Protein AF-A0A425AFQ3-F1 (afdb_monomer_lite)

Organism: Neisseria meningitidis (NCBI:txid487)

Foldseek 3Di:
DDDDDDDDDDDDDDDDPPPPPDPQPFPPAPQPDCVVVVVQDCVLCPAVHVNPWDDHAQADKADKDKGKGWAWDDWDDDPQKIKTKTKIWMKIKIKGADAPFAPVNDDKDKDKDKDKDKDKDDDPLFKIKIKIKIKMKMKTFDLQQGDDADDDPGDGHPHHMIMMMMTMIMMMMIMGRHPVDPDDSVVSCCVQCVQQPPCLRVLLVVLVVLLPPDPVVDDNVRSVVSNVCSNVVSRD

InterPro domains:
  IPR008106 Neisseria toxin MafB [PF06255] (33-235)
  IPR008106 Neisseria toxin MafB [PR01732] (33-52)
  IPR008106 Neisseria toxin MafB [PR01732] (116-131)
  IPR008106 Neisseria toxin MafB [PR01732] (159-176)
  IPR008106 Neisseria toxin MafB [PR01732] (203-217)
  IPR008106 Neisseria toxin MafB [PR01732] (226-236)

pLDDT: mean 72.86, std 24.58, range [28.08, 98.69]

Radius of gyration: 27.83 Å; chains: 1; bounding box: 76×46×90 Å

Structure (mmCIF, N/CA/C/O backbone):
data_AF-A0A425AFQ3-F1
#
_entry.id   AF-A0A425AFQ3-F1
#
loop_
_atom_site.group_PDB
_atom_site.id
_atom_site.type_symbol
_atom_site.label_atom_id
_atom_site.label_alt_id
_atom_site.label_comp_id
_atom_site.label_asym_id
_atom_site.label_entity_id
_atom_site.label_seq_id
_atom_site.pdbx_PDB_ins_code
_atom_site.Cartn_x
_atom_site.Cartn_y
_atom_site.Cartn_z
_atom_site.occupancy
_atom_site.B_iso_or_equiv
_atom_site.auth_seq_id
_atom_site.auth_comp_id
_atom_site.auth_asym_id
_atom_site.auth_atom_id
_atom_site.pdbx_PDB_model_num
ATOM 1 N N . MET A 1 1 ? 44.530 18.871 58.320 1.00 34.19 1 MET A N 1
ATOM 2 C CA . MET A 1 1 ? 44.942 19.232 56.945 1.00 34.19 1 MET A CA 1
ATOM 3 C C . MET A 1 1 ? 43.749 19.838 56.211 1.00 34.19 1 MET A C 1
ATOM 5 O O . MET A 1 1 ? 42.735 19.170 56.129 1.00 34.19 1 MET A O 1
ATOM 9 N N . LYS A 1 2 ? 43.905 21.096 55.759 1.00 35.72 2 LYS A N 1
ATOM 10 C CA . LYS A 1 2 ? 43.107 21.915 54.808 1.00 35.72 2 LYS A CA 1
ATOM 11 C C . LYS A 1 2 ? 41.555 21.976 54.928 1.00 35.72 2 LYS A C 1
ATOM 13 O O . LYS A 1 2 ? 40.889 20.996 54.624 1.00 35.72 2 LYS A O 1
ATOM 18 N N . PRO A 1 3 ? 40.988 23.171 55.224 1.00 51.06 3 PRO A N 1
ATOM 19 C CA . PRO A 1 3 ? 39.556 23.483 55.168 1.00 51.06 3 PRO A CA 1
ATOM 20 C C . PRO A 1 3 ? 39.204 24.374 53.957 1.00 51.06 3 PRO A C 1
ATOM 22 O O . PRO A 1 3 ? 39.791 25.435 53.787 1.00 51.06 3 PRO A O 1
ATOM 25 N N . LEU A 1 4 ? 38.237 23.999 53.120 1.00 36.47 4 LEU A N 1
ATOM 26 C CA . LEU A 1 4 ? 37.645 24.850 52.069 1.00 36.47 4 LEU A CA 1
ATOM 27 C C . LEU A 1 4 ? 36.282 24.234 51.708 1.00 36.47 4 LEU A C 1
ATOM 29 O O . LEU A 1 4 ? 36.199 23.022 51.604 1.00 36.47 4 LEU A O 1
ATOM 33 N N . ARG A 1 5 ? 35.176 24.930 51.463 1.00 36.66 5 ARG A N 1
ATOM 34 C CA . ARG A 1 5 ? 34.817 26.348 51.426 1.00 36.66 5 ARG A CA 1
ATOM 35 C C . ARG A 1 5 ? 33.284 26.369 51.473 1.00 36.66 5 ARG A C 1
ATOM 37 O O . ARG A 1 5 ? 32.636 25.505 50.890 1.00 36.66 5 ARG A O 1
ATOM 44 N N . ARG A 1 6 ? 32.719 27.379 52.130 1.00 40.66 6 ARG A N 1
ATOM 45 C CA . ARG A 1 6 ? 31.313 27.769 51.981 1.00 40.66 6 ARG A CA 1
ATOM 46 C C . ARG A 1 6 ? 31.002 28.058 50.508 1.00 40.66 6 ARG A C 1
ATOM 48 O O . ARG A 1 6 ? 31.798 28.735 49.864 1.00 40.66 6 ARG A O 1
ATOM 55 N N . LEU A 1 7 ? 29.822 27.657 50.046 1.00 35.91 7 LEU A N 1
ATOM 56 C CA . LEU A 1 7 ? 29.049 28.398 49.046 1.00 35.91 7 LEU A CA 1
ATOM 57 C C . LEU A 1 7 ? 27.565 28.087 49.249 1.00 35.91 7 LEU A C 1
ATOM 59 O O . LEU A 1 7 ? 26.985 27.169 48.686 1.00 35.91 7 LEU A O 1
ATOM 63 N N . THR A 1 8 ? 26.988 28.870 50.153 1.00 42.25 8 THR A N 1
ATOM 64 C CA . THR A 1 8 ? 25.580 29.249 50.163 1.00 42.25 8 THR A CA 1
ATOM 65 C C . THR A 1 8 ? 25.210 29.896 48.830 1.00 42.25 8 THR A C 1
ATOM 67 O O . THR A 1 8 ? 25.790 30.922 48.493 1.00 42.25 8 THR A O 1
ATOM 70 N N . ASN A 1 9 ? 24.217 29.334 48.145 1.00 37.28 9 ASN A N 1
ATOM 71 C CA . ASN A 1 9 ? 23.189 30.044 47.380 1.00 37.28 9 ASN A CA 1
ATOM 72 C C . ASN A 1 9 ? 21.884 29.301 47.732 1.00 37.28 9 ASN A C 1
ATOM 74 O O . ASN A 1 9 ? 21.827 28.084 47.591 1.00 37.28 9 ASN A O 1
ATOM 78 N N . LEU A 1 10 ? 20.962 29.899 48.499 1.00 31.12 10 LEU A N 1
ATOM 79 C CA . LEU A 1 10 ? 19.846 30.717 47.990 1.00 31.12 10 LEU A CA 1
ATOM 80 C C . LEU A 1 10 ? 19.134 30.028 46.818 1.00 31.12 10 LEU A C 1
ATOM 82 O O . LEU A 1 10 ? 19.771 29.702 45.830 1.00 31.12 10 LEU A O 1
ATOM 86 N N . LEU A 1 11 ? 17.823 29.865 46.772 1.00 28.08 11 LEU A N 1
ATOM 87 C CA . LEU A 1 11 ? 16.699 30.107 47.666 1.00 28.08 11 LEU A CA 1
ATOM 88 C C . LEU A 1 11 ? 15.518 29.487 46.886 1.00 28.08 11 LEU A C 1
ATOM 90 O O . LEU A 1 11 ? 15.560 29.474 45.662 1.00 28.08 11 LEU A O 1
ATOM 94 N N . ALA A 1 12 ? 14.505 28.999 47.597 1.00 30.39 12 ALA A N 1
ATOM 95 C CA . ALA A 1 12 ? 13.105 28.902 47.175 1.00 30.39 12 ALA A CA 1
ATOM 96 C C . ALA A 1 12 ? 12.774 28.604 45.692 1.00 30.39 12 ALA A C 1
ATOM 98 O O . ALA A 1 12 ? 12.950 29.442 44.816 1.00 30.39 12 ALA A O 1
ATOM 99 N N . ALA A 1 13 ? 12.019 27.534 45.451 1.00 28.88 13 ALA A N 1
ATOM 100 C CA . ALA A 1 13 ? 10.562 27.672 45.367 1.00 28.88 13 ALA A CA 1
ATOM 101 C C . ALA A 1 13 ? 9.896 26.364 44.919 1.00 28.88 13 ALA A C 1
ATOM 103 O O . ALA A 1 13 ? 10.371 25.671 44.027 1.00 28.88 13 ALA A O 1
ATOM 104 N N . CYS A 1 14 ? 8.739 26.118 45.528 1.00 28.48 14 CYS A N 1
ATOM 105 C CA . CYS A 1 14 ? 7.649 25.284 45.035 1.00 28.48 14 CYS A CA 1
ATOM 106 C C . CYS A 1 14 ? 7.881 23.770 45.011 1.00 28.48 14 CYS A C 1
ATOM 108 O O . CYS A 1 14 ? 8.080 23.136 43.978 1.00 28.48 14 CYS A O 1
ATOM 110 N N . ALA A 1 15 ? 7.635 23.178 46.181 1.00 39.16 15 ALA A N 1
ATOM 111 C CA . ALA A 1 15 ? 6.857 21.954 46.234 1.00 39.16 15 ALA A CA 1
ATOM 112 C C . ALA A 1 15 ? 5.560 22.142 45.428 1.00 39.16 15 ALA A C 1
ATOM 114 O O . ALA A 1 15 ? 4.643 22.835 45.859 1.00 39.16 15 ALA A O 1
ATOM 115 N N . VAL A 1 16 ? 5.494 21.506 44.264 1.00 35.06 16 VAL A N 1
ATOM 116 C CA . VAL A 1 16 ? 4.240 21.039 43.678 1.00 35.06 16 VAL A CA 1
ATOM 117 C C . VAL A 1 16 ? 4.477 19.581 43.317 1.00 35.06 16 VAL A C 1
ATOM 119 O O . VAL A 1 16 ? 4.683 19.214 42.167 1.00 35.06 16 VAL A O 1
ATOM 122 N N . ALA A 1 17 ? 4.445 18.724 44.337 1.00 37.00 17 ALA A N 1
ATOM 123 C CA . ALA A 1 17 ? 3.941 17.376 44.136 1.00 37.00 17 ALA A CA 1
ATOM 124 C C . ALA A 1 17 ? 2.431 17.520 43.901 1.00 37.00 17 ALA A C 1
ATOM 126 O O . ALA A 1 17 ? 1.618 17.278 44.790 1.00 37.00 17 ALA A O 1
ATOM 127 N N . ALA A 1 18 ? 2.054 18.010 42.717 1.00 36.00 18 ALA A N 1
ATOM 128 C CA . ALA A 1 18 ? 0.715 17.776 42.225 1.00 36.00 18 ALA A CA 1
ATOM 129 C C . ALA A 1 18 ? 0.663 16.273 41.998 1.00 36.00 18 ALA A C 1
ATOM 131 O O . ALA A 1 18 ? 1.271 15.752 41.064 1.00 36.00 18 ALA A O 1
ATOM 132 N N . ALA A 1 19 ? -0.017 15.580 42.906 1.00 38.09 19 ALA A N 1
ATOM 133 C CA . ALA A 1 19 ? -0.665 14.334 42.579 1.00 38.09 19 ALA A CA 1
ATOM 134 C C . ALA A 1 19 ? -1.458 14.596 41.294 1.00 38.09 19 ALA A C 1
ATOM 136 O O . ALA A 1 19 ? -2.552 15.159 41.324 1.00 38.09 19 ALA A O 1
ATOM 137 N N . ALA A 1 20 ? -0.859 14.261 40.152 1.00 36.97 20 ALA A N 1
ATOM 138 C CA . ALA A 1 20 ? -1.585 14.067 38.922 1.00 36.97 20 ALA A CA 1
ATOM 139 C C . ALA A 1 20 ? -2.431 12.824 39.181 1.00 36.97 20 ALA A C 1
ATOM 141 O O . ALA A 1 20 ? -2.023 11.699 38.903 1.00 36.97 20 ALA A O 1
ATOM 142 N N . PHE A 1 21 ? -3.579 13.029 39.828 1.00 33.62 21 PHE A N 1
ATOM 143 C CA . PHE A 1 21 ? -4.700 12.120 39.723 1.00 33.62 21 PHE A CA 1
ATOM 144 C C . PHE A 1 21 ? -4.896 11.921 38.229 1.00 33.62 21 PHE A C 1
ATOM 146 O O . PHE A 1 21 ? -5.265 12.861 37.522 1.00 33.62 21 PHE A O 1
ATOM 153 N N . GLY A 1 22 ? -4.476 10.747 37.755 1.00 33.81 22 GLY A N 1
ATOM 154 C CA . GLY A 1 22 ? -4.416 10.425 36.346 1.00 33.81 22 GLY A CA 1
ATOM 155 C C . GLY A 1 22 ? -5.769 10.711 35.732 1.00 33.81 22 GLY A C 1
ATOM 156 O O . GLY A 1 22 ? -6.747 10.032 36.040 1.00 33.81 22 GLY A O 1
ATOM 157 N N . GLN A 1 23 ? -5.825 11.720 34.863 1.00 32.53 23 GLN A N 1
ATOM 158 C CA . GLN A 1 23 ? -6.822 11.686 33.814 1.00 32.53 23 GLN A CA 1
ATOM 159 C C . GLN A 1 23 ? -6.571 10.371 33.082 1.00 32.53 23 GLN A C 1
ATOM 161 O O . GLN A 1 23 ? -5.437 10.144 32.644 1.00 32.53 23 GLN A O 1
ATOM 166 N N . PRO A 1 24 ? -7.553 9.466 33.013 1.00 41.25 24 PRO A N 1
ATOM 167 C CA . PRO A 1 24 ? -7.368 8.242 32.263 1.00 41.25 24 PRO A CA 1
ATOM 168 C C . PRO A 1 24 ? -7.072 8.692 30.842 1.00 41.25 24 PRO A C 1
ATOM 170 O O . PRO A 1 24 ? -7.813 9.514 30.296 1.00 41.25 24 PRO A O 1
ATOM 173 N N . ALA A 1 25 ? -5.932 8.261 30.302 1.00 46.38 25 ALA A N 1
ATOM 174 C CA . ALA A 1 25 ? -5.579 8.589 28.935 1.00 46.38 25 ALA A CA 1
ATOM 175 C C . ALA A 1 25 ? -6.775 8.180 28.074 1.00 46.38 25 ALA A C 1
ATOM 177 O O . ALA A 1 25 ? -7.144 7.003 28.051 1.00 46.38 25 ALA A O 1
ATOM 178 N N . LEU A 1 26 ? -7.423 9.159 27.433 1.00 53.31 26 LEU A N 1
ATOM 179 C CA . LEU A 1 26 ? -8.371 8.871 26.364 1.00 53.31 26 LEU A CA 1
ATOM 180 C C . LEU A 1 26 ? -7.657 7.888 25.438 1.00 53.31 26 LEU A C 1
ATOM 182 O O . LEU A 1 26 ? -6.484 8.107 25.117 1.00 53.31 26 LEU A O 1
ATOM 186 N N . ALA A 1 27 ? -8.309 6.771 25.109 1.00 59.47 27 ALA A N 1
ATOM 187 C CA . ALA A 1 27 ? -7.676 5.759 24.277 1.00 59.47 27 ALA A CA 1
ATOM 188 C C . ALA A 1 27 ? -7.091 6.440 23.032 1.00 59.47 27 ALA A C 1
ATOM 190 O O . ALA A 1 27 ? -7.749 7.295 22.433 1.00 59.47 27 ALA A O 1
ATOM 191 N N . ALA A 1 28 ? -5.841 6.102 22.700 1.00 69.50 28 ALA A N 1
ATOM 192 C CA . ALA A 1 28 ? -5.152 6.712 21.573 1.00 69.50 28 ALA A CA 1
ATOM 193 C C . ALA A 1 28 ? -6.002 6.584 20.305 1.00 69.50 28 ALA A C 1
ATOM 195 O O . ALA A 1 28 ? -6.713 5.590 20.114 1.00 69.50 28 ALA A O 1
ATOM 196 N N . ASP A 1 29 ? -5.943 7.621 19.474 1.00 83.19 29 ASP A N 1
ATOM 197 C CA . ASP A 1 29 ? -6.759 7.705 18.277 1.00 83.19 29 ASP A CA 1
ATOM 198 C C . ASP A 1 29 ? -6.540 6.488 17.369 1.00 83.19 29 ASP A C 1
ATOM 200 O O . ASP A 1 29 ? -5.408 6.016 17.250 1.00 83.19 29 ASP A O 1
ATOM 204 N N . LEU A 1 30 ? -7.589 5.972 16.720 1.00 88.62 30 LEU A N 1
ATOM 205 C CA . LEU A 1 30 ? -7.456 4.766 15.890 1.00 88.62 30 LEU A CA 1
ATOM 206 C C . LEU A 1 30 ? -6.511 5.015 14.705 1.00 88.62 30 LEU A C 1
ATOM 208 O O . LEU A 1 30 ? -5.803 4.110 14.270 1.00 88.62 30 LEU A O 1
ATOM 212 N N . ALA A 1 31 ? -6.421 6.264 14.247 1.00 92.12 31 ALA A N 1
ATOM 213 C CA . ALA A 1 31 ? -5.425 6.706 13.276 1.00 92.12 31 ALA A CA 1
ATOM 214 C C . ALA A 1 31 ? -3.959 6.531 13.718 1.00 92.12 31 ALA A C 1
ATOM 216 O O . ALA A 1 31 ? -3.071 6.516 12.871 1.00 92.12 31 ALA A O 1
ATOM 217 N N . GLN A 1 32 ? -3.699 6.400 15.020 1.00 92.12 32 GLN A N 1
ATOM 218 C CA . GLN A 1 32 ? -2.371 6.180 15.602 1.00 92.12 32 GLN A CA 1
ATOM 219 C C . GLN A 1 32 ? -2.181 4.740 16.099 1.00 92.12 32 GLN A C 1
ATOM 221 O O . GLN A 1 32 ? -1.163 4.427 16.714 1.00 92.12 32 GLN A O 1
ATOM 226 N N . ASP A 1 33 ? -3.157 3.859 15.870 1.00 90.56 33 ASP A N 1
ATOM 227 C CA . ASP A 1 33 ? -3.097 2.481 16.339 1.00 90.56 33 ASP A CA 1
ATOM 228 C C . ASP A 1 33 ? -1.993 1.711 15.578 1.00 90.56 33 ASP A C 1
ATOM 230 O O . ASP A 1 33 ? -2.035 1.659 14.343 1.00 90.56 33 ASP A O 1
ATOM 234 N N . PRO A 1 34 ? -0.990 1.115 16.260 1.00 91.62 34 PRO A N 1
ATOM 235 C CA . PRO A 1 34 ? 0.107 0.397 15.607 1.00 91.62 34 PRO A CA 1
ATOM 236 C C . PRO A 1 34 ? -0.359 -0.770 14.739 1.00 91.62 34 PRO A C 1
ATOM 238 O O . PRO A 1 34 ? 0.237 -1.035 13.700 1.00 91.62 34 PRO A O 1
ATOM 241 N N . PHE A 1 35 ? -1.443 -1.445 15.130 1.00 89.38 35 PHE A N 1
ATOM 242 C CA . PHE A 1 35 ? -2.009 -2.528 14.335 1.00 89.38 35 PHE A CA 1
ATOM 243 C C . PHE A 1 35 ? -2.565 -2.007 13.011 1.00 89.38 35 PHE A C 1
ATOM 245 O O . PHE A 1 35 ? -2.427 -2.664 11.986 1.00 89.38 35 PHE A O 1
ATOM 252 N N . ILE A 1 36 ? -3.152 -0.811 12.996 1.00 92.19 36 ILE A N 1
ATOM 253 C CA . ILE A 1 36 ? -3.689 -0.210 11.771 1.00 92.19 36 ILE A CA 1
ATOM 254 C C . ILE A 1 36 ? -2.582 0.433 10.935 1.00 92.19 36 ILE A C 1
ATOM 256 O O . ILE A 1 36 ? -2.481 0.183 9.734 1.00 92.19 36 ILE A O 1
ATOM 260 N N . THR A 1 37 ? -1.736 1.239 11.570 1.00 94.62 37 THR A N 1
ATOM 261 C CA . THR A 1 37 ? -0.672 1.998 10.902 1.00 94.62 37 THR A CA 1
ATOM 262 C C . THR A 1 37 ? 0.420 1.104 10.315 1.00 94.62 37 THR A C 1
ATOM 264 O O . THR A 1 37 ? 0.952 1.452 9.263 1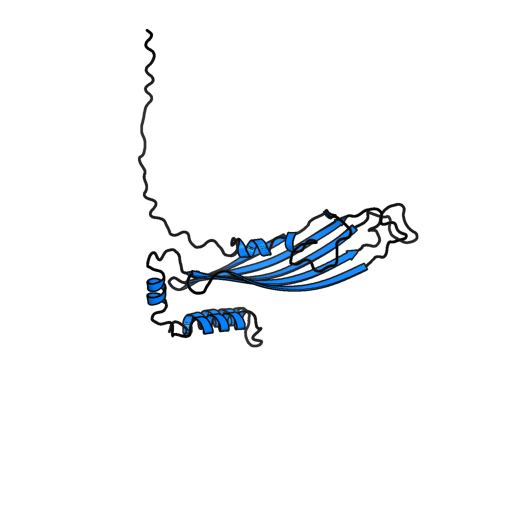.00 94.62 37 THR A O 1
ATOM 267 N N . ASP A 1 38 ? 0.697 -0.072 10.896 1.00 94.50 38 ASP A N 1
ATOM 268 C CA . ASP A 1 38 ? 1.554 -1.097 10.278 1.00 94.50 38 ASP A CA 1
ATOM 269 C C . ASP A 1 38 ? 1.035 -1.489 8.890 1.00 94.50 38 ASP A C 1
ATOM 271 O O . ASP A 1 38 ? 1.761 -1.425 7.906 1.00 94.50 38 ASP A O 1
ATOM 275 N N . ASN A 1 39 ? -0.260 -1.780 8.761 1.00 89.75 39 ASN A N 1
ATOM 276 C CA . ASN A 1 39 ? -0.838 -2.229 7.491 1.00 89.75 39 ASN A CA 1
ATOM 277 C C . ASN A 1 39 ? -0.953 -1.113 6.429 1.00 89.75 39 ASN A C 1
ATOM 279 O O . ASN A 1 39 ? -1.186 -1.406 5.255 1.00 89.75 39 ASN A O 1
ATOM 283 N N . ALA A 1 40 ? -0.731 0.147 6.814 1.00 94.12 40 ALA A N 1
ATOM 284 C CA . ALA A 1 40 ? -0.583 1.284 5.907 1.00 94.12 40 ALA A CA 1
ATOM 285 C C . ALA A 1 40 ? 0.886 1.547 5.498 1.00 94.12 40 ALA A C 1
ATOM 287 O O . ALA A 1 40 ? 1.166 2.491 4.759 1.00 94.12 40 ALA A O 1
ATOM 288 N N . GLN A 1 41 ? 1.849 0.736 5.945 1.00 96.38 41 GLN A N 1
ATOM 289 C CA . GLN A 1 41 ? 3.245 0.886 5.537 1.00 96.38 41 GLN A CA 1
ATOM 290 C C . GLN A 1 41 ? 3.455 0.449 4.085 1.00 96.38 41 GLN A C 1
ATOM 292 O O . GLN A 1 41 ? 3.112 -0.665 3.684 1.00 96.38 41 GLN A O 1
ATOM 297 N N . ARG A 1 42 ? 4.096 1.319 3.295 1.00 96.00 42 ARG A N 1
ATOM 298 C CA . ARG A 1 42 ? 4.379 1.081 1.869 1.00 96.00 42 ARG A CA 1
ATOM 299 C C . ARG A 1 42 ? 5.189 -0.192 1.615 1.00 96.00 42 ARG A C 1
ATOM 301 O O . ARG A 1 42 ? 5.003 -0.834 0.592 1.00 96.00 42 ARG A O 1
ATOM 308 N N . GLN A 1 43 ? 6.050 -0.574 2.558 1.00 96.31 43 GLN A N 1
ATOM 309 C CA . GLN A 1 43 ? 6.932 -1.736 2.464 1.00 96.31 43 GLN A CA 1
ATOM 310 C C . GLN A 1 43 ? 6.149 -3.044 2.313 1.00 96.31 43 GLN A C 1
ATOM 312 O O . GLN A 1 43 ? 6.680 -4.018 1.795 1.00 96.31 43 GLN A O 1
ATOM 317 N N . HIS A 1 44 ? 4.883 -3.081 2.733 1.00 97.19 44 HIS A N 1
ATOM 318 C CA . HIS A 1 44 ? 4.035 -4.246 2.518 1.00 97.19 44 HIS A CA 1
ATOM 319 C C . HIS A 1 44 ? 3.608 -4.439 1.064 1.00 97.19 44 HIS A C 1
ATOM 321 O O . HIS A 1 44 ? 3.278 -5.561 0.705 1.00 97.19 44 HIS A O 1
ATOM 327 N N . TYR A 1 45 ? 3.640 -3.389 0.248 1.00 97.50 45 TYR A N 1
ATOM 328 C CA . TYR A 1 45 ? 3.257 -3.403 -1.167 1.00 97.50 45 TYR A CA 1
ATOM 329 C C . TYR A 1 45 ? 4.481 -3.439 -2.097 1.00 97.50 45 TYR A C 1
ATOM 331 O O . TYR A 1 45 ? 4.338 -3.534 -3.309 1.00 97.50 45 TYR A O 1
ATOM 339 N N . GLU A 1 46 ? 5.684 -3.327 -1.530 1.00 97.06 46 GLU A N 1
ATOM 340 C CA . GLU A 1 46 ? 6.950 -3.510 -2.237 1.00 97.06 46 GLU A CA 1
ATOM 341 C C . GLU A 1 46 ? 7.285 -5.013 -2.338 1.00 97.06 46 GLU A C 1
ATOM 343 O O . GLU A 1 46 ? 6.775 -5.807 -1.542 1.00 97.06 46 GLU A O 1
ATOM 348 N N . PRO A 1 47 ? 8.163 -5.432 -3.268 1.00 96.38 47 PRO A N 1
ATOM 349 C CA . PRO A 1 47 ? 8.507 -6.838 -3.452 1.00 96.38 47 PRO A CA 1
ATOM 350 C C . PRO A 1 47 ? 8.971 -7.534 -2.165 1.00 96.38 47 PRO A C 1
ATOM 352 O O . PRO A 1 47 ? 9.797 -7.006 -1.418 1.00 96.38 47 PRO A O 1
ATOM 355 N N . GLY A 1 48 ? 8.437 -8.732 -1.909 1.00 93.94 48 GLY A N 1
ATOM 356 C CA . GLY A 1 48 ? 8.632 -9.474 -0.654 1.00 93.94 48 GLY A CA 1
ATOM 357 C C . GLY A 1 48 ? 7.721 -9.023 0.497 1.00 93.94 48 GLY A C 1
ATOM 358 O O . GLY A 1 48 ? 7.698 -9.656 1.554 1.00 93.94 48 GLY A O 1
ATOM 359 N N . GLY A 1 49 ? 6.954 -7.951 0.304 1.00 96.12 49 GLY A N 1
ATOM 360 C CA . GLY A 1 49 ? 5.906 -7.504 1.207 1.00 96.12 49 GLY A CA 1
ATOM 361 C C . GLY A 1 49 ? 4.643 -8.364 1.115 1.00 96.12 49 GLY A C 1
ATOM 362 O O . GLY A 1 49 ? 4.350 -8.990 0.099 1.00 96.12 49 GLY A O 1
ATOM 363 N N . LYS A 1 50 ? 3.866 -8.376 2.202 1.00 95.31 50 LYS A N 1
ATOM 364 C CA . LYS A 1 50 ? 2.658 -9.209 2.355 1.00 95.31 50 LYS A CA 1
ATOM 365 C C . LYS A 1 50 ? 1.492 -8.860 1.411 1.00 95.31 50 LYS A C 1
ATOM 367 O O . LYS A 1 50 ? 0.551 -9.639 1.341 1.00 95.31 50 LYS A O 1
ATOM 372 N N . TYR A 1 51 ? 1.533 -7.708 0.743 1.00 96.81 51 TYR A N 1
ATOM 373 C CA . TYR A 1 51 ? 0.504 -7.184 -0.169 1.00 96.81 51 TYR A CA 1
ATOM 374 C C . TYR A 1 51 ? 1.036 -6.913 -1.585 1.00 96.81 51 TYR A C 1
ATOM 376 O O . TYR A 1 51 ? 0.340 -6.307 -2.400 1.00 96.81 51 TYR A O 1
ATOM 384 N N . HIS A 1 52 ? 2.267 -7.335 -1.888 1.00 97.50 52 HIS A N 1
ATOM 385 C CA . HIS A 1 52 ? 2.820 -7.236 -3.238 1.00 97.50 52 HIS A CA 1
ATOM 386 C C . HIS A 1 52 ? 2.007 -8.098 -4.209 1.00 97.50 52 HIS A C 1
ATOM 388 O O . HIS A 1 52 ? 1.734 -9.262 -3.922 1.00 97.50 52 HIS A O 1
ATOM 394 N N . LEU A 1 53 ? 1.614 -7.521 -5.346 1.00 98.00 53 LEU A N 1
ATOM 395 C CA . LEU A 1 53 ? 0.706 -8.161 -6.307 1.00 98.00 53 LEU A CA 1
ATOM 396 C C . LEU A 1 53 ? 1.412 -8.863 -7.469 1.00 98.00 53 LEU A C 1
ATOM 398 O O . LEU A 1 53 ? 0.818 -9.719 -8.124 1.00 98.00 53 LEU A O 1
ATOM 402 N N . PHE A 1 54 ? 2.641 -8.459 -7.771 1.00 96.75 54 PHE A N 1
ATOM 403 C CA . PHE A 1 54 ? 3.335 -8.871 -8.988 1.00 96.75 54 PHE A CA 1
ATOM 404 C C . PHE A 1 54 ? 4.328 -10.000 -8.713 1.00 96.75 54 PHE A C 1
ATOM 406 O O . PHE A 1 54 ? 4.528 -10.414 -7.571 1.00 96.75 54 PHE A O 1
ATOM 413 N N . GLY A 1 55 ? 4.939 -10.525 -9.773 1.00 91.62 55 GLY A N 1
ATOM 414 C CA . GLY A 1 55 ? 5.951 -11.571 -9.657 1.00 91.62 55 GLY A CA 1
ATOM 415 C C . GLY A 1 55 ? 7.218 -11.115 -8.927 1.00 91.62 55 GLY A C 1
ATOM 416 O O . GLY A 1 55 ? 7.296 -10.021 -8.353 1.00 91.62 55 GLY A O 1
ATOM 417 N N . ASP A 1 56 ? 8.231 -11.979 -8.972 1.00 90.50 56 ASP A N 1
ATOM 418 C CA . ASP A 1 56 ? 9.543 -11.674 -8.411 1.00 90.50 56 ASP A CA 1
ATOM 419 C C . ASP A 1 56 ? 10.135 -10.417 -9.068 1.00 90.50 56 ASP A C 1
ATOM 421 O O . ASP A 1 56 ? 10.116 -10.289 -10.298 1.00 90.50 56 ASP A O 1
ATOM 425 N N . PRO A 1 57 ? 10.681 -9.479 -8.275 1.00 87.69 57 PRO A N 1
ATOM 426 C CA . PRO A 1 57 ? 11.212 -8.245 -8.818 1.00 87.69 57 PRO A CA 1
ATOM 427 C C . PRO A 1 57 ? 12.489 -8.527 -9.604 1.00 87.69 57 PRO A C 1
ATOM 429 O O . PRO A 1 57 ? 13.374 -9.257 -9.154 1.00 87.69 57 PRO A O 1
ATOM 432 N N . ARG A 1 58 ? 12.654 -7.850 -10.741 1.00 89.88 58 ARG A N 1
ATOM 433 C CA . ARG A 1 58 ? 13.899 -7.933 -11.517 1.00 89.88 58 ARG A CA 1
ATOM 434 C C . ARG A 1 58 ? 15.080 -7.225 -10.853 1.00 89.88 58 ARG A C 1
ATOM 436 O O . ARG A 1 58 ? 16.215 -7.423 -11.275 1.00 89.88 58 ARG A O 1
ATOM 443 N N . GLY A 1 59 ? 14.848 -6.420 -9.811 1.00 93.19 59 GLY A N 1
ATOM 444 C CA . GLY A 1 59 ? 15.905 -5.659 -9.151 1.00 93.19 59 GLY A CA 1
ATOM 445 C C . GLY A 1 59 ? 15.513 -4.978 -7.840 1.00 93.19 59 GLY A C 1
ATOM 446 O O . GLY A 1 59 ? 14.551 -5.353 -7.176 1.00 93.19 59 GLY A O 1
ATOM 447 N N . SER A 1 60 ? 16.298 -3.972 -7.448 1.00 95.62 60 SER A N 1
ATOM 448 C CA . SER A 1 60 ? 16.172 -3.291 -6.149 1.00 95.62 60 SER A CA 1
ATOM 449 C C . SER A 1 60 ? 15.211 -2.107 -6.198 1.00 95.62 60 SER A C 1
ATOM 451 O O . SER A 1 60 ? 15.192 -1.365 -7.177 1.00 95.62 60 SER A O 1
ATOM 453 N N . VAL A 1 61 ? 14.462 -1.883 -5.117 1.00 97.50 61 VAL A N 1
ATOM 454 C CA . VAL A 1 61 ? 13.479 -0.792 -5.031 1.00 97.50 61 VAL A CA 1
ATOM 455 C C . VAL A 1 61 ? 14.146 0.586 -4.892 1.00 97.50 61 VAL A C 1
ATOM 457 O O . VAL A 1 61 ? 14.949 0.809 -3.981 1.00 97.50 61 VAL A O 1
ATOM 460 N N . SER A 1 62 ? 13.740 1.542 -5.729 1.00 96.38 62 SER A N 1
ATOM 461 C CA . SER A 1 62 ? 14.141 2.956 -5.713 1.00 96.38 62 SER A CA 1
ATOM 462 C C . SER A 1 62 ? 12.953 3.889 -5.990 1.00 96.38 62 SER A C 1
ATOM 464 O O . SER A 1 62 ? 11.824 3.437 -6.157 1.00 96.38 62 SER A O 1
ATOM 466 N N . ASP A 1 63 ? 13.207 5.204 -6.021 1.00 96.94 63 ASP A N 1
ATOM 467 C CA . ASP A 1 63 ? 12.269 6.221 -6.535 1.00 96.94 63 ASP A CA 1
ATOM 468 C C . ASP A 1 63 ? 10.860 6.166 -5.906 1.00 96.94 63 ASP A C 1
ATOM 470 O O . ASP A 1 63 ? 9.837 6.271 -6.575 1.00 96.94 63 ASP A O 1
ATOM 474 N N . ARG A 1 64 ? 10.808 5.975 -4.585 1.00 98.00 64 ARG A N 1
ATOM 475 C CA . ARG A 1 64 ? 9.564 5.863 -3.816 1.00 98.00 64 ARG A CA 1
ATOM 476 C C . ARG A 1 64 ? 8.783 7.179 -3.805 1.00 98.00 64 ARG A C 1
ATOM 478 O O . ARG A 1 64 ? 9.319 8.214 -3.414 1.00 98.00 64 ARG A O 1
ATOM 485 N N . THR A 1 65 ? 7.495 7.120 -4.125 1.00 98.25 65 THR A N 1
ATOM 486 C CA . THR A 1 65 ? 6.578 8.272 -4.139 1.00 98.25 65 THR A CA 1
ATOM 487 C C . THR A 1 65 ? 5.282 7.982 -3.383 1.00 98.25 65 THR A C 1
ATOM 489 O O . THR A 1 65 ? 4.915 6.825 -3.173 1.00 98.25 65 THR A O 1
ATOM 492 N N . GLY A 1 66 ? 4.585 9.030 -2.941 1.00 97.94 66 GLY A N 1
ATOM 493 C CA . GLY A 1 66 ? 3.287 8.900 -2.273 1.00 97.94 66 GLY A CA 1
ATOM 494 C C . GLY A 1 66 ? 3.343 8.262 -0.880 1.00 97.94 66 GLY A C 1
ATOM 495 O O . GLY A 1 66 ? 4.417 7.941 -0.360 1.00 97.94 66 GLY A O 1
ATOM 496 N N . GLN A 1 67 ? 2.167 8.103 -0.272 1.00 97.25 67 GLN A N 1
ATOM 497 C CA . GLN A 1 67 ? 1.975 7.517 1.057 1.00 97.25 67 GLN A CA 1
ATOM 498 C C . GLN A 1 67 ? 0.544 6.994 1.218 1.00 97.25 67 GLN A C 1
ATOM 500 O O . GLN A 1 67 ? -0.366 7.450 0.525 1.00 97.25 67 GLN A O 1
ATOM 505 N N . ILE A 1 68 ? 0.345 6.089 2.174 1.00 98.12 68 ILE A N 1
ATOM 506 C CA . ILE A 1 68 ? -0.977 5.649 2.626 1.00 98.12 68 ILE A CA 1
ATOM 507 C C . ILE A 1 68 ? -1.230 6.313 3.974 1.00 98.12 68 ILE A C 1
ATOM 509 O O . ILE A 1 68 ? -0.411 6.220 4.886 1.00 98.12 68 ILE A O 1
ATOM 513 N N . ASN A 1 69 ? -2.355 7.006 4.094 1.00 96.50 69 ASN A N 1
ATOM 514 C CA . ASN A 1 69 ? -2.749 7.696 5.310 1.00 96.50 69 ASN A CA 1
ATOM 515 C C . ASN A 1 69 ? -3.809 6.885 6.046 1.00 96.50 69 ASN A C 1
ATOM 517 O O . ASN A 1 69 ? -4.727 6.339 5.431 1.00 96.50 69 ASN A O 1
ATOM 521 N N . VAL A 1 70 ? -3.719 6.885 7.372 1.00 96.31 70 VAL A N 1
ATOM 522 C CA . VAL A 1 70 ? -4.810 6.481 8.256 1.00 96.31 70 VAL A CA 1
ATOM 523 C C . VAL A 1 70 ? -5.401 7.760 8.832 1.00 96.31 70 VAL A C 1
ATOM 525 O O . VAL A 1 70 ? -4.715 8.519 9.512 1.00 96.31 70 VAL A O 1
ATOM 528 N N . ILE A 1 71 ? -6.656 8.037 8.505 1.00 92.25 71 ILE A N 1
ATOM 529 C CA . ILE A 1 71 ? -7.330 9.289 8.839 1.00 92.25 71 ILE A CA 1
ATOM 530 C C . ILE A 1 71 ? -8.493 8.956 9.753 1.00 92.25 71 ILE A C 1
ATOM 532 O O . ILE A 1 71 ? -9.397 8.220 9.352 1.00 92.25 71 ILE A O 1
ATOM 536 N N . GLN A 1 72 ? -8.482 9.504 10.964 1.00 92.81 72 GLN A N 1
ATOM 537 C CA . GLN A 1 72 ? -9.593 9.328 11.886 1.00 92.81 72 GLN A CA 1
ATOM 538 C C . GLN A 1 72 ? -10.876 9.881 11.264 1.00 92.81 72 GLN A C 1
ATOM 540 O O . GLN A 1 72 ? -10.894 10.999 10.755 1.00 92.81 72 GLN A O 1
ATOM 545 N N . ASP A 1 73 ? -11.934 9.079 11.292 1.00 82.44 73 ASP A N 1
ATOM 546 C CA . ASP A 1 73 ? -13.241 9.434 10.744 1.00 82.44 73 ASP A CA 1
ATOM 547 C C . ASP A 1 73 ? -14.159 9.918 11.868 1.00 82.44 73 ASP A C 1
ATOM 549 O O . ASP A 1 73 ? -14.539 11.085 11.928 1.00 82.44 73 ASP A O 1
ATOM 553 N N . TYR A 1 74 ? -14.445 9.040 12.834 1.00 78.19 74 TYR A N 1
ATOM 554 C CA . TYR A 1 74 ? -15.239 9.405 13.999 1.00 78.19 74 TYR A CA 1
ATOM 555 C C . TYR A 1 74 ? -14.815 8.653 15.252 1.00 78.19 74 TYR A C 1
ATOM 557 O O . TYR A 1 74 ? -14.274 7.547 15.205 1.00 78.19 74 TYR A O 1
ATOM 565 N N . THR A 1 75 ? -15.151 9.260 16.383 1.00 80.69 75 THR A N 1
ATOM 566 C CA . THR A 1 75 ? -15.041 8.674 17.715 1.00 80.69 75 THR A CA 1
ATOM 567 C C . THR A 1 75 ? -16.366 8.905 18.425 1.00 80.69 75 THR A C 1
ATOM 569 O O . THR A 1 75 ? -16.863 10.030 18.452 1.00 80.69 75 THR A O 1
ATOM 572 N N . HIS A 1 76 ? -16.990 7.848 18.928 1.00 72.31 76 HIS A N 1
ATOM 573 C CA . HIS A 1 76 ? -18.262 7.894 19.643 1.00 72.31 76 HIS A CA 1
ATOM 574 C C . HIS A 1 76 ? -18.102 7.212 20.991 1.00 72.31 76 HIS A C 1
ATOM 576 O O . HIS A 1 76 ? -17.550 6.117 21.080 1.00 72.31 76 HIS A O 1
ATOM 582 N N . GLN A 1 77 ? -18.605 7.859 22.036 1.00 70.56 77 GLN A N 1
ATOM 583 C CA . GLN A 1 77 ? -18.616 7.303 23.378 1.00 70.56 77 GLN A CA 1
ATOM 584 C C . GLN A 1 77 ? -20.056 7.001 23.793 1.00 70.56 77 GLN A C 1
ATOM 586 O O . GLN A 1 77 ? -20.913 7.882 23.764 1.00 70.56 77 GLN A O 1
ATOM 591 N N . MET A 1 78 ? -20.310 5.759 24.197 1.00 59.59 78 MET A N 1
ATOM 592 C CA . MET A 1 78 ? -21.595 5.291 24.716 1.00 59.59 78 MET A CA 1
ATOM 593 C C . MET A 1 78 ? -21.366 4.687 26.098 1.00 59.59 78 MET A C 1
ATOM 595 O O . MET A 1 78 ? -20.937 3.544 26.226 1.00 59.59 78 MET A O 1
ATOM 599 N N . GLY A 1 79 ? -21.585 5.480 27.148 1.00 65.56 79 GLY A N 1
ATOM 600 C CA . GLY A 1 79 ? -21.229 5.080 28.510 1.00 65.56 79 GLY A CA 1
ATOM 601 C C . GLY A 1 79 ? -19.725 4.823 28.635 1.00 65.56 79 GLY A C 1
ATOM 602 O O . GLY A 1 79 ? -18.910 5.737 28.461 1.00 65.56 79 GLY A O 1
ATOM 603 N N . ASN A 1 80 ? -19.359 3.575 28.927 1.00 63.12 80 ASN A N 1
ATOM 604 C CA . ASN A 1 80 ? -17.974 3.123 28.971 1.00 63.12 80 ASN A CA 1
ATOM 605 C C . ASN A 1 80 ? -17.504 2.477 27.656 1.00 63.12 80 ASN A C 1
ATOM 607 O O . ASN A 1 80 ? -16.404 1.949 27.623 1.00 63.12 80 ASN A O 1
ATOM 611 N N . LEU A 1 81 ? -18.293 2.482 26.590 1.00 66.06 81 LEU A N 1
ATOM 612 C CA . LEU A 1 81 ? -17.874 1.975 25.291 1.00 66.06 81 LEU A CA 1
ATOM 613 C C . LEU A 1 81 ? -17.305 3.121 24.456 1.00 66.06 81 LEU A C 1
ATOM 615 O O . LEU A 1 81 ? -17.953 4.157 24.300 1.00 66.06 81 LEU A O 1
ATOM 619 N N . LEU A 1 82 ? -16.111 2.935 23.903 1.00 74.44 82 LEU A N 1
ATOM 620 C CA . LEU A 1 82 ? -15.510 3.826 22.921 1.00 74.44 82 LEU A CA 1
ATOM 621 C C . LEU A 1 82 ? -15.484 3.127 21.563 1.00 74.44 82 LEU A C 1
ATOM 623 O O . LEU A 1 82 ? -14.838 2.094 21.403 1.00 74.44 82 LEU A O 1
ATOM 627 N N . ILE A 1 83 ? -16.166 3.711 20.586 1.00 76.06 83 ILE A N 1
ATOM 628 C CA . ILE A 1 83 ? -16.209 3.233 19.207 1.00 76.06 83 ILE A CA 1
ATOM 629 C C . ILE A 1 83 ? -15.443 4.226 18.342 1.00 76.06 83 ILE A C 1
ATOM 631 O O . ILE A 1 83 ? -15.733 5.422 18.355 1.00 76.06 83 ILE A O 1
ATOM 635 N N . GLN A 1 84 ? -14.478 3.737 17.576 1.00 84.06 84 GLN A N 1
ATOM 636 C CA . GLN A 1 84 ? -13.662 4.540 16.672 1.00 84.06 84 GLN A CA 1
ATOM 637 C C . GLN A 1 84 ? -13.714 3.962 15.261 1.00 84.06 84 GLN A C 1
ATOM 639 O O . GLN A 1 84 ? -13.757 2.745 15.081 1.00 84.06 84 GLN A O 1
ATOM 644 N N . GLN A 1 85 ? -13.658 4.836 14.261 1.00 87.44 85 GLN A N 1
ATOM 645 C CA . GLN A 1 85 ? -13.446 4.467 12.866 1.00 87.44 85 GLN A CA 1
ATOM 646 C C . GLN A 1 85 ? -12.365 5.354 12.258 1.00 87.44 85 GLN A C 1
ATOM 648 O O . GLN A 1 85 ? -12.338 6.557 12.505 1.00 87.44 85 GLN A O 1
ATOM 653 N N . ALA A 1 86 ? -11.525 4.766 11.415 1.00 90.69 86 ALA A N 1
ATOM 654 C CA . ALA A 1 86 ? -10.564 5.475 10.590 1.00 90.69 86 ALA A CA 1
ATOM 655 C C . ALA A 1 86 ? -10.655 4.991 9.139 1.00 90.69 86 ALA A C 1
ATOM 657 O O . ALA A 1 86 ? -10.915 3.818 8.867 1.00 90.69 86 ALA A O 1
ATOM 658 N N . ASN A 1 87 ? -10.435 5.899 8.198 1.00 92.75 87 ASN A N 1
ATOM 659 C CA . ASN A 1 87 ? -10.293 5.582 6.785 1.00 92.75 87 ASN A CA 1
ATOM 660 C C . ASN A 1 87 ? -8.814 5.350 6.474 1.00 92.75 87 ASN A C 1
ATOM 662 O O . ASN A 1 87 ? -7.968 6.143 6.881 1.00 92.75 87 ASN A O 1
ATOM 666 N N . ILE A 1 88 ? -8.510 4.301 5.716 1.00 96.19 88 ILE A N 1
ATOM 667 C CA . ILE A 1 88 ? -7.166 4.034 5.204 1.00 96.19 88 ILE A CA 1
ATOM 668 C C . ILE A 1 88 ? -7.196 4.348 3.715 1.00 96.19 88 ILE A C 1
ATOM 670 O O . ILE A 1 88 ? -8.018 3.788 2.995 1.00 96.19 88 ILE A O 1
ATOM 674 N N . ASN A 1 89 ? -6.374 5.277 3.243 1.00 96.69 89 ASN A N 1
ATOM 675 C CA . ASN A 1 89 ? -6.325 5.591 1.818 1.00 96.69 89 ASN A CA 1
ATOM 676 C C . ASN A 1 89 ? -4.990 6.190 1.395 1.00 96.69 89 ASN A C 1
ATOM 678 O O . ASN A 1 89 ? -4.360 6.939 2.142 1.00 96.69 89 ASN A O 1
ATOM 682 N N . GLY A 1 90 ? -4.588 5.897 0.166 1.00 97.81 90 GLY A N 1
ATOM 683 C CA . GLY A 1 90 ? -3.499 6.601 -0.484 1.00 97.81 90 GLY A CA 1
ATOM 684 C C . GLY A 1 90 ? -3.023 5.915 -1.748 1.00 97.81 90 GLY A C 1
ATOM 685 O O . GLY A 1 90 ? -3.378 4.773 -2.033 1.00 97.81 90 GLY A O 1
ATOM 686 N N . THR A 1 91 ? -2.189 6.638 -2.480 1.00 98.56 91 THR A N 1
ATOM 687 C CA . THR A 1 91 ? -1.502 6.139 -3.666 1.00 98.56 91 THR A CA 1
ATOM 688 C C . THR A 1 91 ? -0.012 6.139 -3.375 1.00 98.56 91 THR A C 1
ATOM 690 O O . THR A 1 91 ? 0.530 7.132 -2.876 1.00 98.56 91 THR A O 1
ATOM 693 N N . ILE A 1 92 ? 0.651 5.027 -3.670 1.00 98.62 92 ILE A N 1
ATOM 694 C CA . ILE A 1 92 ? 2.101 4.877 -3.545 1.00 98.62 92 ILE A CA 1
ATOM 695 C C . ILE A 1 92 ? 2.681 4.415 -4.871 1.00 98.62 92 ILE A C 1
ATOM 697 O O . ILE A 1 92 ? 2.033 3.684 -5.613 1.00 98.62 92 ILE A O 1
ATOM 701 N N . GLY A 1 93 ? 3.917 4.813 -5.145 1.00 98.50 93 GLY A N 1
ATOM 702 C CA . GLY A 1 93 ? 4.673 4.302 -6.277 1.00 98.50 93 GLY A CA 1
ATOM 703 C C . GLY A 1 93 ? 6.120 4.012 -5.919 1.00 98.50 93 GLY A C 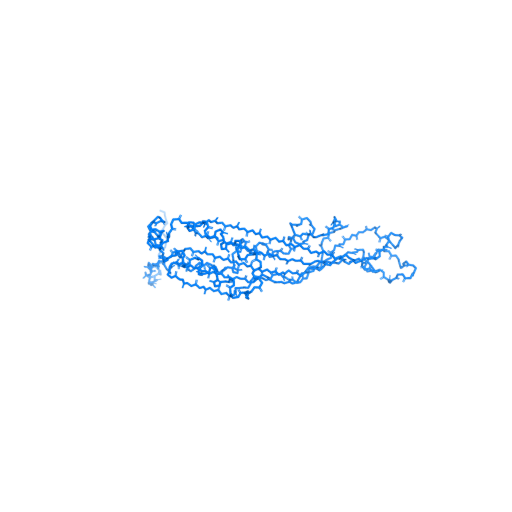1
ATOM 704 O O . GLY A 1 93 ? 6.640 4.507 -4.913 1.00 98.50 93 GLY A O 1
ATOM 705 N N . TYR A 1 94 ? 6.762 3.173 -6.718 1.00 98.44 94 TYR A N 1
ATOM 706 C CA . TYR A 1 94 ? 8.195 2.904 -6.645 1.00 98.44 94 TYR A CA 1
ATOM 707 C C . TYR A 1 94 ? 8.693 2.363 -7.981 1.00 98.44 94 TYR A C 1
ATOM 709 O O . TYR A 1 94 ? 7.908 1.910 -8.809 1.00 98.44 94 TYR A O 1
ATOM 717 N N . HIS A 1 95 ? 10.008 2.367 -8.172 1.00 98.12 95 HIS A N 1
ATOM 718 C CA . HIS A 1 95 ? 10.642 1.657 -9.275 1.00 98.12 95 HIS A CA 1
ATOM 719 C C . HIS A 1 95 ? 11.433 0.463 -8.750 1.00 98.12 95 HIS A C 1
ATOM 721 O O . HIS A 1 95 ? 11.972 0.524 -7.646 1.00 98.12 95 HIS A O 1
ATOM 727 N N . THR A 1 96 ? 11.579 -0.595 -9.543 1.00 97.75 96 THR A N 1
ATOM 728 C CA . THR A 1 96 ? 12.685 -1.547 -9.362 1.00 97.75 96 THR A CA 1
ATOM 729 C C . THR A 1 96 ? 13.754 -1.274 -10.401 1.00 97.75 96 THR A C 1
ATOM 731 O O . THR A 1 96 ? 13.434 -1.169 -11.580 1.00 97.75 96 THR A O 1
ATOM 734 N N . ARG A 1 97 ? 15.018 -1.183 -9.985 1.00 97.00 97 ARG A N 1
ATOM 735 C CA . ARG A 1 97 ? 16.178 -0.964 -10.859 1.00 97.00 97 ARG A CA 1
ATOM 736 C C . ARG A 1 97 ? 17.015 -2.222 -10.956 1.00 97.00 97 ARG A C 1
ATOM 738 O O . ARG A 1 97 ? 17.341 -2.830 -9.935 1.00 97.00 97 ARG A O 1
ATOM 745 N N . PHE A 1 98 ? 17.394 -2.565 -12.174 1.00 95.81 98 PHE A N 1
ATOM 746 C CA . PHE A 1 98 ? 18.219 -3.724 -12.488 1.00 95.81 98 PHE A CA 1
ATOM 747 C C . PHE A 1 98 ? 19.247 -3.367 -13.555 1.00 95.81 98 PHE A C 1
ATOM 749 O O . PHE A 1 98 ? 19.320 -2.215 -13.978 1.00 95.81 98 PHE A O 1
ATOM 756 N N . SER A 1 99 ? 20.107 -4.317 -13.907 1.00 94.50 99 SER A N 1
ATOM 757 C CA . SER A 1 99 ? 21.164 -4.102 -14.887 1.00 94.50 99 SER A CA 1
ATOM 758 C C . SER A 1 99 ? 21.341 -5.306 -15.800 1.00 94.50 99 SER A C 1
ATOM 760 O O . SER A 1 99 ? 20.881 -6.405 -15.493 1.00 94.50 99 SER A O 1
ATOM 762 N N . GLY A 1 100 ? 22.024 -5.094 -16.925 1.00 93.44 100 GLY A N 1
ATOM 763 C CA . GLY A 1 100 ? 22.285 -6.154 -17.902 1.00 93.44 100 GLY A CA 1
ATOM 764 C C . GLY A 1 100 ? 21.083 -6.459 -18.795 1.00 93.44 100 GLY A C 1
ATOM 765 O O . GLY A 1 100 ? 21.102 -7.452 -19.507 1.00 93.44 100 GLY A O 1
ATOM 766 N N . HIS A 1 101 ? 20.066 -5.594 -18.781 1.00 94.19 101 HIS A N 1
ATOM 767 C CA . HIS A 1 101 ? 18.855 -5.728 -19.587 1.00 94.19 101 HIS A CA 1
ATOM 768 C C . HIS A 1 101 ? 18.965 -4.842 -20.825 1.00 94.19 101 HIS A C 1
ATOM 770 O O . HIS A 1 101 ? 18.571 -3.676 -20.802 1.00 94.19 101 HIS A O 1
ATOM 776 N N . GLY A 1 102 ? 19.590 -5.366 -21.878 1.00 94.81 102 GLY A N 1
ATOM 777 C CA . GLY A 1 102 ? 19.766 -4.664 -23.151 1.00 94.81 102 GLY A CA 1
ATOM 778 C C . GLY A 1 102 ? 18.495 -4.636 -24.002 1.00 94.81 102 GLY A C 1
ATOM 779 O O . GLY A 1 102 ? 17.510 -5.315 -23.719 1.00 94.81 102 GLY A O 1
ATOM 780 N N . HIS A 1 103 ? 18.525 -3.870 -25.092 1.00 93.62 103 HIS A N 1
ATOM 781 C CA . HIS A 1 103 ? 17.396 -3.772 -26.024 1.00 93.62 103 HIS A CA 1
ATOM 782 C C . HIS A 1 103 ? 17.021 -5.101 -26.700 1.00 93.62 103 HIS A C 1
ATOM 784 O O . HIS A 1 103 ? 15.904 -5.251 -27.186 1.00 93.62 103 HIS A O 1
ATOM 790 N N . GLU A 1 104 ? 17.957 -6.046 -26.754 1.00 93.00 104 GLU A N 1
ATOM 791 C CA . GLU A 1 104 ? 17.801 -7.376 -27.334 1.00 93.00 104 GLU A CA 1
ATOM 792 C C . GLU A 1 104 ? 16.852 -8.263 -26.515 1.00 93.00 104 GLU A C 1
ATOM 794 O O . GLU A 1 104 ? 16.165 -9.115 -27.074 1.00 93.00 104 GLU A O 1
ATOM 799 N N . GLU A 1 105 ? 16.794 -8.034 -25.202 1.00 88.00 105 GLU A N 1
ATOM 800 C CA . GLU A 1 105 ? 15.938 -8.744 -24.240 1.00 88.00 105 GLU A CA 1
ATOM 801 C C . GLU A 1 105 ? 14.741 -7.879 -23.800 1.00 88.00 105 GLU A C 1
ATOM 803 O O . GLU A 1 105 ? 13.890 -8.302 -23.015 1.00 88.00 105 GLU A O 1
ATOM 808 N N . HIS A 1 106 ? 14.662 -6.648 -24.317 1.00 91.50 106 HIS A N 1
ATOM 809 C CA . HIS A 1 106 ? 13.676 -5.657 -23.922 1.00 91.50 106 HIS A CA 1
ATOM 810 C C . HIS A 1 106 ? 12.335 -5.858 -24.633 1.00 91.50 106 HIS A C 1
ATOM 812 O O . HIS A 1 106 ? 12.233 -5.773 -25.861 1.00 91.50 106 HIS A O 1
ATOM 818 N N . ALA A 1 107 ? 11.287 -6.044 -23.833 1.00 93.50 107 ALA A N 1
ATOM 819 C CA . ALA A 1 107 ? 9.903 -6.096 -24.278 1.00 93.50 107 ALA A CA 1
ATOM 820 C C . ALA A 1 107 ? 9.033 -5.273 -23.311 1.00 93.50 107 ALA A C 1
ATOM 822 O O . ALA A 1 107 ? 8.845 -5.709 -22.173 1.00 93.50 107 ALA A O 1
ATOM 823 N N . PRO A 1 108 ? 8.525 -4.096 -23.727 1.00 96.06 108 PRO A N 1
ATOM 824 C CA . PRO A 1 108 ? 7.652 -3.271 -22.894 1.00 96.06 108 PRO A CA 1
ATOM 825 C C . PRO A 1 108 ? 6.358 -4.001 -22.545 1.00 96.06 108 PRO A C 1
ATOM 827 O O . PRO A 1 108 ? 5.841 -4.763 -23.367 1.00 96.06 108 PRO A O 1
ATOM 830 N N . PHE A 1 109 ? 5.814 -3.746 -21.357 1.00 97.12 109 PHE A N 1
ATOM 831 C CA . PHE A 1 109 ? 4.559 -4.357 -20.927 1.00 97.12 109 PHE A CA 1
ATOM 832 C C . PHE A 1 109 ? 3.827 -3.538 -19.863 1.00 97.12 109 PHE A C 1
ATOM 834 O O . PHE A 1 109 ? 4.404 -2.661 -19.219 1.00 97.12 109 PHE A O 1
ATOM 841 N N . ASP A 1 110 ? 2.564 -3.908 -19.652 1.00 98.12 110 ASP A N 1
ATOM 842 C CA . ASP A 1 110 ? 1.657 -3.318 -18.675 1.00 98.12 110 ASP A CA 1
ATOM 843 C C . ASP A 1 110 ? 0.815 -4.409 -18.004 1.00 98.12 110 ASP A C 1
ATOM 845 O O . ASP A 1 110 ? -0.035 -5.032 -18.646 1.00 98.12 110 ASP A O 1
ATOM 849 N N . ASN A 1 111 ? 1.021 -4.616 -16.705 1.00 98.19 111 ASN A N 1
ATOM 850 C CA . ASN A 1 111 ? 0.285 -5.583 -15.895 1.00 98.19 111 ASN A CA 1
ATOM 851 C C . ASN A 1 111 ? -0.585 -4.872 -14.859 1.00 98.19 111 ASN A C 1
ATOM 853 O O . ASN A 1 111 ? -0.193 -3.859 -14.286 1.00 98.19 111 ASN A O 1
ATOM 857 N N . HIS A 1 112 ? -1.752 -5.445 -14.574 1.00 98.50 112 HIS A N 1
ATOM 858 C CA . HIS A 1 112 ? -2.668 -4.944 -13.553 1.00 98.50 112 HIS A CA 1
ATOM 859 C C . HIS A 1 112 ? -3.142 -6.095 -12.676 1.00 98.50 112 HIS A C 1
ATOM 861 O O . HIS A 1 112 ? -3.407 -7.192 -13.169 1.00 98.50 112 HIS A O 1
ATOM 867 N N . ALA A 1 113 ? -3.278 -5.829 -11.384 1.00 98.50 113 ALA A N 1
ATOM 868 C CA . ALA A 1 113 ? -3.782 -6.785 -10.412 1.00 98.50 113 ALA A CA 1
ATOM 869 C C . ALA A 1 113 ? -4.500 -6.047 -9.279 1.00 98.50 113 ALA A C 1
ATOM 871 O O . ALA A 1 113 ? -4.313 -4.846 -9.091 1.00 98.50 113 ALA A O 1
ATOM 872 N N . ALA A 1 114 ? -5.323 -6.760 -8.521 1.00 97.94 114 ALA A N 1
ATOM 873 C CA . ALA A 1 114 ? -5.979 -6.225 -7.338 1.00 97.94 114 ALA A CA 1
ATOM 874 C C . ALA A 1 114 ? -6.206 -7.336 -6.317 1.00 97.94 114 ALA A C 1
ATOM 876 O O . ALA A 1 114 ? -6.396 -8.493 -6.696 1.00 97.94 114 ALA A O 1
ATOM 877 N N . ASP A 1 115 ? -6.206 -6.973 -5.039 1.00 96.94 115 ASP A N 1
ATOM 878 C CA . ASP A 1 115 ? -6.463 -7.895 -3.937 1.00 96.94 115 ASP A CA 1
ATOM 879 C C . ASP A 1 115 ? -7.062 -7.159 -2.722 1.00 96.94 115 ASP A C 1
ATOM 881 O O . ASP A 1 115 ? -7.229 -5.933 -2.709 1.00 96.94 115 ASP A O 1
ATOM 885 N N . SER A 1 116 ? -7.460 -7.918 -1.705 1.00 89.19 116 SER A N 1
ATOM 886 C CA . SER A 1 116 ? -8.033 -7.406 -0.469 1.00 89.19 116 SER A CA 1
ATOM 887 C C . SER A 1 116 ? -7.659 -8.276 0.727 1.00 89.19 116 SER A C 1
ATOM 889 O O . SER A 1 116 ? -7.503 -9.488 0.619 1.00 89.19 116 SER A O 1
ATOM 891 N N . ALA A 1 117 ? -7.571 -7.661 1.903 1.00 83.38 117 ALA A N 1
ATOM 892 C CA . ALA A 1 117 ? -7.301 -8.362 3.150 1.00 83.38 117 ALA A CA 1
ATOM 893 C C . ALA A 1 117 ? -8.085 -7.747 4.303 1.00 83.38 117 ALA A C 1
ATOM 895 O O . ALA A 1 117 ? -8.316 -6.539 4.358 1.00 83.38 117 ALA A O 1
ATOM 896 N N . SER A 1 118 ? -8.446 -8.581 5.269 1.00 79.44 118 SER A N 1
ATOM 897 C CA . SER A 1 118 ? -9.019 -8.144 6.537 1.00 79.44 118 SER A CA 1
ATOM 898 C C . SER A 1 118 ? -8.374 -8.891 7.687 1.00 79.44 118 SER A C 1
ATOM 900 O O . SER A 1 118 ? -8.079 -10.083 7.571 1.00 79.44 118 SER A O 1
ATOM 902 N N . LYS A 1 119 ? -8.174 -8.199 8.805 1.00 76.75 119 LYS A N 1
ATOM 903 C CA . LYS A 1 119 ? -7.639 -8.807 10.020 1.00 76.75 119 LYS A CA 1
ATOM 904 C C . LYS A 1 119 ? -8.220 -8.140 11.253 1.00 76.75 119 LYS A C 1
ATOM 906 O O . LYS A 1 119 ? -8.530 -6.951 11.241 1.00 76.75 119 LYS A O 1
ATOM 911 N N . GLU A 1 120 ? -8.302 -8.925 12.314 1.00 74.69 120 GLU A N 1
ATOM 912 C CA . GLU A 1 120 ? -8.772 -8.526 13.632 1.00 74.69 120 GLU A CA 1
ATOM 913 C C . GLU A 1 120 ? -7.674 -8.754 14.681 1.00 74.69 120 GLU A C 1
ATOM 915 O O . GLU A 1 120 ? -6.837 -9.654 14.545 1.00 74.69 120 GLU A O 1
ATOM 920 N N . GLN A 1 121 ? -7.675 -7.923 15.718 1.00 74.12 121 GLN A N 1
ATOM 921 C CA . GLN A 1 121 ? -6.871 -8.077 16.921 1.00 74.12 121 GLN A CA 1
ATOM 922 C C . GLN A 1 121 ? -7.694 -7.690 18.152 1.00 74.12 121 GLN A C 1
ATOM 924 O O . GLN A 1 121 ? -8.417 -6.698 18.134 1.00 74.12 121 GLN A O 1
ATOM 929 N N . GLY A 1 122 ? -7.503 -8.422 19.247 1.00 66.31 122 GLY A N 1
ATOM 930 C CA . GLY A 1 122 ? -8.178 -8.177 20.519 1.00 66.31 122 GLY A CA 1
ATOM 931 C C . GLY A 1 122 ? -9.208 -9.256 20.814 1.00 66.31 122 GLY A C 1
ATOM 932 O O . GLY A 1 122 ? -9.111 -10.367 20.293 1.00 66.31 122 GLY A O 1
ATOM 933 N N . ASN A 1 123 ? -10.143 -8.946 21.705 1.00 55.28 123 ASN A N 1
ATOM 934 C CA . ASN A 1 123 ? -11.217 -9.851 22.088 1.00 55.28 123 ASN A CA 1
ATOM 935 C C . ASN A 1 123 ? -12.425 -9.066 22.617 1.00 55.28 123 ASN A C 1
ATOM 937 O O . ASN A 1 123 ? -12.358 -7.869 22.884 1.00 55.28 123 ASN A O 1
ATOM 941 N N . VAL A 1 124 ? -13.540 -9.761 22.791 1.00 51.81 124 VAL A N 1
ATOM 942 C CA . VAL A 1 124 ? -14.815 -9.154 23.186 1.00 51.81 124 VAL A CA 1
ATOM 943 C C . VAL A 1 124 ? -14.799 -8.608 24.627 1.00 51.81 124 VAL A C 1
ATOM 945 O O . VAL A 1 124 ? -15.522 -7.656 24.917 1.00 51.81 124 VAL A O 1
ATOM 948 N N . ASP A 1 125 ? -13.950 -9.151 25.507 1.00 50.31 125 ASP A N 1
ATOM 949 C CA . ASP A 1 125 ? -13.885 -8.785 26.930 1.00 50.31 125 ASP A CA 1
ATOM 950 C C . ASP A 1 125 ? -13.071 -7.506 27.189 1.00 50.31 125 ASP A C 1
ATOM 952 O O . ASP A 1 125 ? -13.316 -6.796 28.165 1.00 50.31 125 ASP A O 1
ATOM 956 N N . GLU A 1 126 ? -12.099 -7.197 26.327 1.00 55.50 126 GLU A N 1
ATOM 957 C CA . GLU A 1 126 ? -11.188 -6.047 26.471 1.00 55.50 126 GLU A CA 1
ATOM 958 C C . GLU A 1 126 ? -11.379 -4.986 25.375 1.00 55.50 126 GLU A C 1
ATOM 960 O O . GLU A 1 126 ? -10.996 -3.822 25.542 1.00 55.50 126 GLU A O 1
ATOM 965 N N . GLY A 1 127 ? -12.022 -5.369 24.273 1.00 67.50 127 GLY A N 1
ATOM 966 C CA . GLY A 1 127 ? -12.135 -4.586 23.052 1.00 67.50 127 GLY A CA 1
ATOM 967 C C . GLY A 1 127 ? -11.349 -5.207 21.898 1.00 67.50 127 GLY A C 1
ATOM 968 O O . GLY A 1 127 ? -10.374 -5.941 22.082 1.00 67.50 127 GLY A O 1
ATOM 969 N N . PHE A 1 128 ? -11.779 -4.891 20.682 1.00 67.31 128 PHE A N 1
ATOM 970 C CA . PHE A 1 128 ? -11.185 -5.402 19.456 1.00 67.31 128 PHE A CA 1
ATOM 971 C C . PHE A 1 128 ? -11.042 -4.296 18.415 1.00 67.31 128 PHE A C 1
ATOM 973 O O . PHE A 1 128 ? -11.828 -3.345 18.354 1.00 67.31 128 PHE A O 1
ATOM 980 N N . THR A 1 129 ? -10.032 -4.458 17.570 1.00 79.19 129 THR A N 1
ATOM 981 C CA . THR A 1 129 ? -9.742 -3.609 16.423 1.00 79.19 129 THR A CA 1
ATOM 982 C C . THR A 1 129 ? -9.732 -4.476 15.174 1.00 79.19 129 THR A C 1
ATOM 984 O O . THR A 1 129 ? -9.092 -5.524 15.136 1.00 79.19 129 THR A O 1
ATOM 987 N N . VAL A 1 130 ? -10.405 -4.020 14.125 1.00 79.81 130 VAL A N 1
ATOM 988 C CA . VAL A 1 130 ? -10.491 -4.709 12.838 1.00 79.81 130 VAL A CA 1
ATOM 989 C C . VAL A 1 130 ? -10.213 -3.738 11.701 1.00 79.81 130 VAL A C 1
ATOM 991 O O . VAL A 1 130 ? -10.553 -2.555 11.781 1.00 79.81 130 VAL A O 1
ATOM 994 N N . TYR A 1 131 ? -9.625 -4.232 10.616 1.00 82.69 131 TYR A N 1
ATOM 995 C CA . TYR A 1 131 ? -9.550 -3.493 9.362 1.00 82.69 131 TYR A CA 1
ATOM 996 C C . TYR A 1 131 ? -9.955 -4.348 8.168 1.00 82.69 131 TYR A C 1
ATOM 998 O O . TYR A 1 131 ? -9.832 -5.574 8.184 1.00 82.69 131 TYR A O 1
ATOM 1006 N N . ARG A 1 132 ? -10.356 -3.662 7.096 1.00 85.75 132 ARG A N 1
ATOM 1007 C CA . ARG A 1 132 ? -10.404 -4.200 5.737 1.00 85.75 132 ARG A CA 1
ATOM 1008 C C . ARG A 1 132 ? -9.685 -3.253 4.786 1.00 85.75 132 ARG A C 1
ATOM 1010 O O . ARG A 1 132 ? -9.964 -2.055 4.778 1.00 85.75 132 ARG A O 1
ATOM 1017 N N . LEU A 1 133 ? -8.798 -3.816 3.980 1.00 89.88 133 LEU A N 1
ATOM 1018 C CA . LEU A 1 133 ? -8.038 -3.160 2.927 1.00 89.88 133 LEU A CA 1
ATOM 1019 C C . LEU A 1 133 ? -8.413 -3.764 1.579 1.00 89.88 133 LEU A C 1
ATOM 1021 O O . LEU A 1 133 ? -8.644 -4.965 1.476 1.00 89.88 133 LEU A O 1
ATOM 1025 N N . ASN A 1 134 ? -8.433 -2.924 0.557 1.00 94.31 134 ASN A N 1
ATOM 1026 C CA . ASN A 1 134 ? -8.441 -3.307 -0.844 1.00 94.31 134 ASN A CA 1
ATOM 1027 C C . ASN A 1 134 ? -7.349 -2.487 -1.526 1.00 94.31 134 ASN A C 1
ATOM 1029 O O . ASN A 1 134 ? -7.129 -1.324 -1.166 1.00 94.31 134 ASN A O 1
ATOM 1033 N N . TRP A 1 135 ? -6.663 -3.088 -2.483 1.00 98.44 135 TRP A N 1
ATOM 1034 C CA . TRP A 1 135 ? -5.668 -2.384 -3.267 1.00 98.44 135 TRP A CA 1
ATOM 1035 C C . TRP A 1 135 ? -5.627 -2.905 -4.691 1.00 98.44 135 TRP A C 1
ATOM 1037 O O . TRP A 1 135 ? -5.834 -4.087 -4.955 1.00 98.44 135 TRP A O 1
ATOM 1047 N N . GLU A 1 136 ? -5.339 -1.993 -5.601 1.00 98.56 136 GLU A N 1
ATOM 1048 C CA . GLU A 1 136 ? -5.054 -2.270 -7.002 1.00 98.56 136 GLU A CA 1
ATOM 1049 C C . GLU A 1 136 ? -3.629 -1.822 -7.305 1.00 98.56 136 GLU A C 1
ATOM 1051 O O . GLU A 1 136 ? -3.146 -0.838 -6.740 1.00 98.56 136 GLU A O 1
ATOM 1056 N N . GLY A 1 137 ? -2.959 -2.563 -8.178 1.00 98.50 137 GLY A N 1
ATOM 1057 C CA . GLY A 1 137 ? -1.603 -2.298 -8.616 1.00 98.50 137 GLY A CA 1
ATOM 1058 C C . GLY A 1 137 ? -1.514 -2.220 -10.133 1.00 98.50 137 GLY A C 1
ATOM 1059 O O . GLY A 1 137 ? -2.213 -2.941 -10.850 1.00 98.50 137 GLY A O 1
ATOM 1060 N N . HIS A 1 138 ? -0.583 -1.400 -10.606 1.00 98.56 138 HIS A N 1
ATOM 1061 C CA . HIS A 1 138 ? -0.115 -1.341 -11.989 1.00 98.56 138 HIS A CA 1
ATOM 1062 C C . HIS A 1 138 ? 1.403 -1.507 -11.998 1.00 98.56 138 HIS A C 1
ATOM 1064 O O . HIS A 1 138 ? 2.101 -0.803 -11.269 1.00 98.56 138 HIS A O 1
ATOM 1070 N N . GLU A 1 139 ? 1.891 -2.450 -12.798 1.00 98.44 139 GLU A N 1
ATOM 1071 C CA . GLU A 1 139 ? 3.308 -2.649 -13.095 1.00 98.44 139 GLU A CA 1
ATOM 1072 C C . GLU A 1 139 ? 3.532 -2.318 -14.571 1.00 98.44 139 GLU A C 1
ATOM 1074 O O . GLU A 1 139 ? 2.919 -2.914 -15.460 1.00 98.44 139 GLU A O 1
ATOM 1079 N N . HIS A 1 140 ? 4.431 -1.376 -14.823 1.00 98.12 140 HIS A N 1
ATOM 1080 C CA . HIS A 1 140 ? 4.789 -0.902 -16.146 1.00 98.12 140 HIS A CA 1
ATOM 1081 C C . HIS A 1 140 ? 6.274 -1.134 -16.408 1.00 98.12 140 HIS A C 1
ATOM 1083 O O . HIS A 1 140 ? 7.133 -0.649 -15.668 1.00 98.12 140 HIS A O 1
ATOM 1089 N N . HIS A 1 141 ? 6.587 -1.830 -17.497 1.00 97.56 141 HIS A N 1
ATOM 1090 C CA . HIS A 1 141 ? 7.936 -1.870 -18.045 1.00 97.56 141 HIS A CA 1
ATOM 1091 C C . HIS A 1 141 ? 8.000 -0.945 -19.269 1.00 97.56 141 HIS A C 1
ATOM 1093 O O . HIS A 1 141 ? 7.495 -1.310 -20.337 1.00 97.56 141 HIS A O 1
ATOM 1099 N N . PRO A 1 142 ? 8.587 0.257 -19.138 1.00 97.62 142 PRO A N 1
ATOM 1100 C CA . PRO A 1 142 ? 8.524 1.287 -20.166 1.00 97.62 142 PRO A CA 1
ATOM 1101 C C . PRO A 1 142 ? 9.435 0.974 -21.346 1.00 97.62 142 PRO A C 1
ATOM 1103 O O . PRO A 1 142 ? 10.472 0.341 -21.190 1.00 97.62 142 PRO A O 1
ATOM 1106 N N . ALA A 1 143 ? 9.111 1.518 -22.522 1.00 97.38 143 ALA A N 1
ATOM 1107 C CA . ALA A 1 143 ? 9.892 1.317 -23.749 1.00 97.38 143 ALA A CA 1
ATOM 1108 C C . ALA A 1 143 ? 11.327 1.868 -23.715 1.00 97.38 143 ALA A C 1
ATOM 1110 O O . ALA A 1 143 ? 12.125 1.573 -24.601 1.00 97.38 143 ALA A O 1
ATOM 1111 N N . ASP A 1 144 ? 11.653 2.699 -22.727 1.00 97.44 144 ASP A N 1
ATOM 1112 C CA . ASP A 1 144 ? 13.000 3.206 -22.465 1.00 97.44 144 ASP A CA 1
ATOM 1113 C C . ASP A 1 144 ? 13.664 2.540 -21.242 1.00 97.44 144 ASP A C 1
ATOM 1115 O O . ASP A 1 144 ? 14.767 2.926 -20.850 1.00 97.44 144 ASP A O 1
ATOM 1119 N N . GLY A 1 145 ? 12.999 1.550 -20.640 1.00 96.62 145 GLY A N 1
ATOM 1120 C CA . GLY A 1 145 ? 13.393 0.832 -19.429 1.00 96.62 145 GLY A CA 1
ATOM 1121 C C . GLY A 1 145 ? 14.416 -0.266 -19.680 1.00 96.62 145 GLY A C 1
ATOM 1122 O O . GLY A 1 145 ? 14.258 -1.378 -19.182 1.00 96.62 145 GLY A O 1
ATOM 1123 N N . TYR A 1 146 ? 15.459 0.032 -20.448 1.00 96.94 146 TYR A N 1
ATOM 1124 C CA . TYR A 1 146 ? 16.564 -0.877 -20.754 1.00 96.94 146 TYR A CA 1
ATOM 1125 C C . TYR A 1 146 ? 17.915 -0.161 -20.636 1.00 96.94 146 TYR A C 1
ATOM 1127 O O . TYR A 1 146 ? 17.976 1.059 -20.463 1.00 96.94 146 TYR A O 1
ATOM 1135 N N . ASP A 1 147 ? 19.000 -0.925 -20.706 1.00 96.69 147 ASP A N 1
ATOM 1136 C CA . ASP A 1 147 ? 20.378 -0.449 -20.620 1.00 96.69 147 ASP A CA 1
ATOM 1137 C C . ASP A 1 147 ? 21.063 -0.377 -21.992 1.00 96.69 147 ASP A C 1
ATOM 1139 O O . ASP A 1 147 ? 20.692 -1.050 -22.954 1.00 96.69 147 ASP A O 1
ATOM 1143 N N . GLY A 1 148 ? 22.154 0.389 -22.060 1.00 94.75 148 GLY A N 1
ATOM 1144 C CA . GLY A 1 148 ? 23.059 0.390 -23.209 1.00 94.75 148 GLY A CA 1
ATOM 1145 C C . GLY A 1 148 ? 22.696 1.408 -24.299 1.00 94.75 148 GLY A C 1
ATOM 1146 O O . GLY A 1 148 ? 22.141 2.467 -24.003 1.00 94.75 148 GLY A O 1
ATOM 1147 N N . PRO A 1 149 ? 23.108 1.179 -25.559 1.00 94.75 149 PRO A N 1
ATOM 1148 C CA . PRO A 1 149 ? 22.795 2.075 -26.668 1.00 94.75 149 PRO A CA 1
ATOM 1149 C C . PRO A 1 149 ? 21.331 1.943 -27.104 1.00 94.75 149 PRO A C 1
ATOM 1151 O O . PRO A 1 149 ? 20.675 0.943 -26.840 1.00 94.75 149 PRO A O 1
ATOM 1154 N N . LYS A 1 150 ? 20.826 2.945 -27.835 1.00 95.62 150 LYS A N 1
ATOM 1155 C CA . LYS A 1 150 ? 19.474 2.905 -28.408 1.00 95.62 150 LYS A CA 1
ATOM 1156 C C . LYS A 1 150 ? 19.309 1.686 -29.327 1.00 95.62 150 LYS A C 1
ATOM 1158 O O . LYS A 1 150 ? 20.030 1.572 -30.319 1.00 95.62 150 LYS A O 1
ATOM 1163 N N . GLY A 1 151 ? 18.315 0.849 -29.042 1.00 91.31 151 GLY A N 1
ATOM 1164 C CA . GLY A 1 151 ? 17.969 -0.317 -29.851 1.00 91.31 151 GLY A CA 1
ATOM 1165 C C . GLY A 1 151 ? 16.903 -0.024 -30.900 1.00 91.31 151 GLY A C 1
ATOM 1166 O O . GLY A 1 151 ? 15.744 0.196 -30.558 1.00 91.31 151 GLY A O 1
ATOM 1167 N N . GLY A 1 152 ? 17.261 -0.040 -32.186 1.00 89.56 152 GLY A N 1
ATOM 1168 C CA . GLY A 1 152 ? 16.304 0.113 -33.290 1.00 89.56 152 GLY A CA 1
ATOM 1169 C C . GLY A 1 152 ? 15.363 1.320 -33.134 1.00 89.56 152 GLY A C 1
ATOM 1170 O O . GLY A 1 152 ? 15.800 2.476 -33.091 1.00 89.56 152 GLY A O 1
ATOM 1171 N N . ASN A 1 153 ? 14.059 1.034 -33.052 1.00 92.81 153 ASN A N 1
ATOM 1172 C CA . ASN A 1 153 ? 13.000 2.038 -32.918 1.00 92.81 153 ASN A CA 1
ATOM 1173 C C . ASN A 1 153 ? 12.624 2.368 -31.465 1.00 92.81 153 ASN A C 1
ATOM 1175 O O . ASN A 1 153 ? 11.793 3.254 -31.264 1.00 92.81 153 ASN A O 1
ATOM 1179 N N . TYR A 1 154 ? 13.224 1.716 -30.464 1.00 94.50 154 TYR A N 1
ATOM 1180 C CA . TYR A 1 154 ? 12.964 2.058 -29.068 1.00 94.50 154 TYR A CA 1
ATOM 1181 C C . TYR A 1 154 ? 13.428 3.487 -28.750 1.00 94.50 154 TYR A C 1
ATOM 1183 O O . TYR A 1 154 ? 14.381 3.984 -29.363 1.00 94.50 154 TYR A O 1
ATOM 1191 N N . PRO A 1 155 ? 12.787 4.179 -27.795 1.00 96.62 155 PRO A N 1
ATOM 1192 C CA . PRO A 1 155 ? 13.302 5.429 -27.252 1.00 96.62 155 PRO A CA 1
ATOM 1193 C C . PRO A 1 155 ? 14.737 5.285 -26.726 1.00 96.62 155 PRO A C 1
ATOM 1195 O O . PRO A 1 155 ? 15.218 4.181 -26.472 1.00 96.62 155 PRO A O 1
ATOM 1198 N N . LYS A 1 156 ? 15.439 6.411 -26.554 1.00 97.06 156 LYS A N 1
ATOM 1199 C CA . LYS A 1 156 ? 16.759 6.406 -25.911 1.00 97.06 156 LYS A CA 1
ATOM 1200 C C . LYS A 1 156 ? 16.608 5.847 -24.484 1.00 97.06 156 LYS A C 1
ATOM 1202 O O . LYS A 1 156 ? 15.756 6.367 -23.769 1.00 97.06 156 LYS A O 1
ATOM 1207 N N . PRO A 1 157 ? 17.429 4.868 -24.071 1.00 96.94 157 PRO A N 1
ATOM 1208 C CA . PRO A 1 157 ? 17.273 4.233 -22.772 1.00 96.94 157 PRO A CA 1
ATOM 1209 C C . PRO A 1 157 ? 17.519 5.212 -21.625 1.00 96.94 157 PRO A C 1
ATOM 1211 O O . PRO A 1 157 ? 18.394 6.084 -21.709 1.00 96.94 157 PRO A O 1
ATOM 1214 N N . THR A 1 158 ? 16.768 5.030 -20.543 1.00 96.44 158 THR A N 1
ATOM 1215 C CA . THR A 1 158 ? 16.913 5.760 -19.272 1.00 96.44 158 THR A CA 1
ATOM 1216 C C . THR A 1 158 ? 17.292 4.832 -18.110 1.00 96.44 158 THR A C 1
ATOM 1218 O O . THR A 1 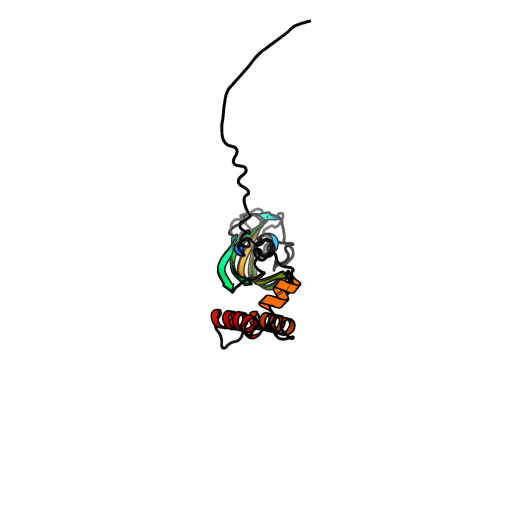158 ? 17.275 5.234 -16.942 1.00 96.44 158 THR A O 1
ATOM 1221 N N . GLY A 1 159 ? 17.716 3.610 -18.447 1.00 96.44 159 GLY A N 1
ATOM 1222 C CA . GLY A 1 159 ? 18.174 2.578 -17.527 1.00 96.44 159 GLY A CA 1
ATOM 1223 C C . GLY A 1 159 ? 17.087 1.552 -17.236 1.00 96.44 159 GLY A C 1
ATOM 1224 O O . GLY A 1 159 ? 15.901 1.891 -17.134 1.00 96.44 159 GLY A O 1
ATOM 1225 N N . ALA A 1 160 ? 17.514 0.303 -17.070 1.00 97.31 160 ALA A N 1
ATOM 1226 C CA . ALA A 1 160 ? 16.618 -0.815 -16.854 1.00 97.31 160 ALA A CA 1
ATOM 1227 C C . ALA A 1 160 ? 15.791 -0.665 -15.569 1.00 97.31 160 ALA A C 1
ATOM 1229 O O . ALA A 1 160 ? 16.327 -0.494 -14.463 1.00 97.31 160 ALA A O 1
ATOM 1230 N N . ARG A 1 161 ? 14.462 -0.657 -15.730 1.00 97.69 161 ARG A N 1
ATOM 1231 C CA . ARG A 1 161 ? 13.531 -0.449 -14.622 1.00 97.69 161 ARG A CA 1
ATOM 1232 C C . ARG A 1 161 ? 12.138 -0.986 -14.894 1.00 97.69 161 ARG A C 1
ATOM 1234 O O . ARG A 1 161 ? 11.721 -1.037 -16.047 1.00 97.69 161 ARG A O 1
ATOM 1241 N N . ASP A 1 162 ? 11.425 -1.212 -13.798 1.00 97.88 162 ASP A N 1
ATOM 1242 C CA . ASP A 1 162 ? 9.970 -1.376 -13.772 1.00 97.88 162 ASP A CA 1
ATOM 1243 C C . ASP A 1 162 ? 9.378 -0.328 -12.851 1.00 97.88 162 ASP A C 1
ATOM 1245 O O . ASP A 1 162 ? 9.994 0.026 -11.843 1.00 97.88 162 ASP A O 1
ATOM 1249 N N . GLU A 1 163 ? 8.205 0.169 -13.205 1.00 98.38 163 GLU A N 1
ATOM 1250 C CA . GLU A 1 163 ? 7.491 1.221 -12.501 1.00 98.38 163 GLU A CA 1
ATOM 1251 C C . GLU A 1 163 ? 6.215 0.637 -11.905 1.00 98.38 163 GLU A C 1
ATOM 1253 O O . GLU A 1 163 ? 5.447 -0.030 -12.592 1.00 98.38 163 GLU A O 1
ATOM 1258 N N . TYR A 1 164 ? 5.993 0.882 -10.619 1.00 98.62 164 TYR A N 1
ATOM 1259 C CA . TYR A 1 164 ? 4.869 0.327 -9.883 1.00 98.62 164 TYR A CA 1
ATOM 1260 C C . TYR A 1 164 ? 4.055 1.450 -9.272 1.00 98.62 164 TYR A C 1
ATOM 1262 O O . TYR A 1 164 ? 4.612 2.366 -8.663 1.00 98.62 164 TYR A O 1
ATOM 1270 N N . THR A 1 165 ? 2.736 1.341 -9.378 1.00 98.62 165 THR A N 1
ATOM 1271 C CA . THR A 1 165 ? 1.785 2.199 -8.669 1.00 98.62 165 THR A CA 1
ATOM 1272 C C . THR A 1 165 ? 0.753 1.333 -7.974 1.00 98.62 165 THR A C 1
ATOM 1274 O O . THR A 1 165 ? 0.250 0.386 -8.567 1.00 98.62 165 THR A O 1
ATOM 1277 N N . TYR A 1 166 ? 0.419 1.674 -6.734 1.00 98.69 166 TYR A N 1
ATOM 1278 C CA . TYR A 1 166 ? -0.668 1.062 -5.985 1.00 98.69 166 TYR A CA 1
ATOM 1279 C C . TYR A 1 166 ? -1.647 2.129 -5.512 1.00 98.69 166 TYR A C 1
ATOM 1281 O O . TYR A 1 166 ? -1.228 3.128 -4.922 1.00 98.69 166 TYR A O 1
ATOM 1289 N N . ASN A 1 167 ? -2.941 1.879 -5.696 1.00 98.69 167 ASN A N 1
ATOM 1290 C CA . ASN A 1 167 ? -4.006 2.614 -5.019 1.00 98.69 167 ASN A CA 1
ATOM 1291 C C . ASN A 1 167 ? -4.558 1.736 -3.903 1.00 98.69 167 ASN A C 1
ATOM 1293 O O . ASN A 1 167 ? -4.984 0.610 -4.142 1.00 98.69 167 ASN A O 1
ATOM 1297 N N . VAL A 1 168 ? -4.544 2.256 -2.680 1.00 98.31 168 VAL A N 1
ATOM 1298 C CA . VAL A 1 168 ? -4.965 1.537 -1.479 1.00 98.31 168 VAL A CA 1
ATOM 1299 C C . VAL A 1 168 ? -6.149 2.256 -0.862 1.00 98.31 168 VAL A C 1
ATOM 1301 O O . VAL A 1 168 ? -6.114 3.471 -0.653 1.00 98.31 168 VAL A O 1
ATOM 1304 N N . ASN A 1 169 ? -7.187 1.500 -0.517 1.00 94.44 169 ASN A N 1
ATOM 1305 C CA . ASN A 1 169 ? -8.353 2.001 0.192 1.00 94.44 169 ASN A CA 1
ATOM 1306 C C . ASN A 1 169 ? -8.844 0.997 1.236 1.00 94.44 169 ASN A C 1
ATOM 1308 O O . ASN A 1 169 ? -8.833 -0.215 1.041 1.00 94.44 169 ASN A O 1
ATOM 1312 N N . GLY A 1 170 ? -9.360 1.499 2.345 1.00 88.75 170 GLY A N 1
ATOM 1313 C CA . GLY A 1 170 ? -9.835 0.653 3.418 1.00 88.75 170 GLY A CA 1
ATOM 1314 C C . GLY A 1 170 ? -10.465 1.417 4.560 1.00 88.75 170 GLY A C 1
ATOM 1315 O O . GLY A 1 170 ? -10.562 2.646 4.567 1.00 88.75 170 GLY A O 1
ATOM 1316 N N . VAL A 1 171 ? -10.905 0.647 5.542 1.00 85.94 171 VAL A N 1
ATOM 1317 C CA . VAL A 1 171 ? -11.526 1.146 6.761 1.00 85.94 171 VAL A CA 1
ATOM 1318 C C . VAL A 1 171 ? -11.017 0.326 7.936 1.00 85.94 171 VAL A C 1
ATOM 1320 O O . VAL A 1 171 ? -10.910 -0.898 7.852 1.00 85.94 171 VAL A O 1
ATOM 1323 N N . ALA A 1 172 ? -10.709 1.012 9.027 1.00 87.19 172 ALA A N 1
ATOM 1324 C CA . ALA A 1 172 ? -10.423 0.426 10.321 1.00 87.19 172 ALA A CA 1
ATOM 1325 C C . ALA A 1 172 ? -11.513 0.828 11.308 1.00 87.19 172 ALA A C 1
ATOM 1327 O O . ALA A 1 172 ? -12.015 1.954 11.272 1.00 87.19 172 ALA A O 1
ATOM 1328 N N . ARG A 1 173 ? -11.871 -0.085 12.204 1.00 81.94 173 ARG A N 1
ATOM 1329 C CA . ARG A 1 173 ? -12.823 0.147 13.288 1.00 81.94 173 ARG A CA 1
ATOM 1330 C C . ARG A 1 173 ? -12.283 -0.450 14.574 1.00 81.94 173 ARG A C 1
ATOM 1332 O O . ARG A 1 173 ? -11.623 -1.482 14.547 1.00 81.94 173 ARG A O 1
ATOM 1339 N N . SER A 1 174 ? -12.575 0.196 15.690 1.00 82.38 174 SER A N 1
ATOM 1340 C CA . SER A 1 174 ? -12.173 -0.263 17.014 1.00 82.38 174 SER A CA 1
ATOM 1341 C C . SER A 1 174 ? -13.316 -0.075 17.993 1.00 82.38 174 SER A C 1
ATOM 1343 O O . SER A 1 174 ? -13.925 0.994 18.038 1.00 82.38 174 SER A O 1
ATOM 1345 N N . ILE A 1 175 ? -13.547 -1.090 18.817 1.00 74.75 175 ILE A N 1
ATOM 1346 C CA . ILE A 1 175 ? -14.325 -0.995 20.047 1.00 74.75 175 ILE A CA 1
ATOM 1347 C C . ILE A 1 175 ? -13.364 -1.167 21.217 1.00 74.75 175 ILE A C 1
ATOM 1349 O O . ILE A 1 175 ? -12.666 -2.171 21.300 1.00 74.75 175 ILE A O 1
ATOM 1353 N N . LYS A 1 176 ? -13.353 -0.210 22.143 1.00 74.44 176 LYS A N 1
ATOM 1354 C CA . LYS A 1 176 ? -12.572 -0.268 23.384 1.00 74.44 176 LYS A CA 1
ATOM 1355 C C . LYS A 1 176 ? -13.484 -0.018 24.576 1.00 74.44 176 LYS A C 1
ATOM 1357 O O . LYS A 1 176 ? -14.317 0.886 24.541 1.00 74.44 176 LYS A O 1
ATOM 1362 N N . LEU A 1 177 ? -13.299 -0.773 25.654 1.00 67.44 177 LEU A N 1
ATOM 1363 C CA . LEU A 1 177 ? -13.912 -0.438 26.937 1.00 67.44 177 LEU A CA 1
ATOM 1364 C C . LEU A 1 177 ? -13.091 0.675 27.601 1.00 67.44 177 LEU A C 1
ATOM 1366 O O . LEU A 1 177 ? -11.885 0.549 27.800 1.00 67.44 177 LEU A O 1
ATOM 1370 N N . ASN A 1 178 ? -13.750 1.777 27.938 1.00 60.09 178 ASN A N 1
ATOM 1371 C CA . ASN A 1 178 ? -13.166 3.024 28.404 1.00 60.09 178 ASN A CA 1
ATOM 1372 C C . ASN A 1 178 ? -12.267 2.774 29.632 1.00 60.09 178 ASN A C 1
ATOM 1374 O O . ASN A 1 178 ? -12.749 2.232 30.637 1.00 60.09 178 ASN A O 1
ATOM 1378 N N . PRO A 1 179 ? -10.977 3.155 29.571 1.00 50.47 179 PRO A N 1
ATOM 1379 C CA . PRO A 1 179 ? -10.003 2.915 30.636 1.00 50.47 179 PRO A CA 1
ATOM 1380 C C . PRO A 1 179 ? -10.223 3.768 31.893 1.00 50.47 179 PRO A C 1
ATOM 1382 O O . PRO A 1 179 ? -9.540 3.559 32.891 1.00 50.47 179 PRO A O 1
ATOM 1385 N N . THR A 1 180 ? -11.168 4.719 31.886 1.00 49.88 180 THR A N 1
ATOM 1386 C CA . THR A 1 180 ? -11.533 5.482 33.093 1.00 49.88 180 THR A CA 1
ATOM 1387 C C . THR A 1 180 ? -12.239 4.630 34.153 1.00 49.88 180 THR A C 1
ATOM 1389 O O . THR A 1 180 ? -12.405 5.079 35.285 1.00 49.88 180 THR A O 1
ATOM 1392 N N . ASP A 1 181 ? -12.707 3.437 33.784 1.00 51.78 181 ASP A N 1
ATOM 1393 C CA . ASP A 1 181 ? -13.438 2.534 34.665 1.00 51.78 181 ASP A CA 1
ATOM 1394 C C . ASP A 1 181 ? -12.471 1.566 35.365 1.00 51.78 181 ASP A C 1
ATOM 1396 O O . ASP A 1 181 ? -11.999 0.595 34.775 1.00 51.78 181 ASP A O 1
ATOM 1400 N N . THR A 1 182 ? -12.152 1.868 36.626 1.00 50.31 182 THR A N 1
ATOM 1401 C CA . THR A 1 182 ? -11.180 1.141 37.465 1.00 50.31 182 THR A CA 1
ATOM 1402 C C . THR A 1 182 ? -11.764 -0.081 38.181 1.00 50.31 182 THR A C 1
ATOM 1404 O O . THR A 1 182 ? -11.084 -0.695 39.005 1.00 50.31 182 THR A O 1
ATOM 1407 N N . ARG A 1 183 ? -13.027 -0.429 37.909 1.00 53.66 183 ARG A N 1
ATOM 1408 C CA . ARG A 1 183 ? -13.707 -1.595 38.492 1.00 53.66 183 ARG A CA 1
ATOM 1409 C C . ARG A 1 183 ? -13.234 -2.894 37.827 1.00 53.66 183 ARG A C 1
ATOM 1411 O O . ARG A 1 183 ? -12.696 -2.876 36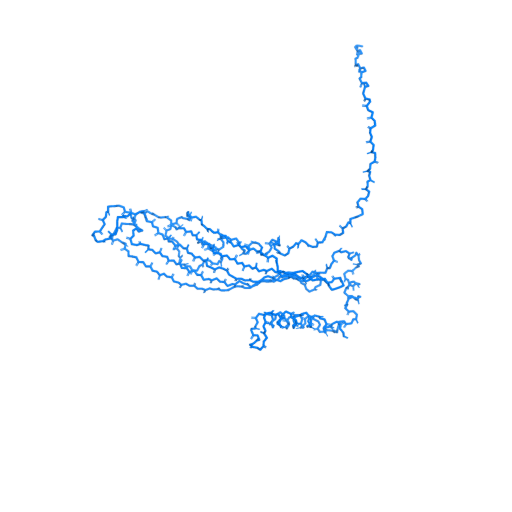.722 1.00 53.66 183 ARG A O 1
ATOM 1418 N N . ASP A 1 184 ? -13.432 -4.028 38.499 1.00 49.34 184 ASP A N 1
ATOM 1419 C CA . ASP A 1 184 ? -13.053 -5.351 37.982 1.00 49.34 184 ASP A CA 1
ATOM 1420 C C . ASP A 1 184 ? -13.691 -5.626 36.607 1.00 49.34 184 ASP A C 1
ATOM 1422 O O . ASP A 1 184 ? -14.845 -5.264 36.382 1.00 49.34 184 ASP A O 1
ATOM 1426 N N . VAL A 1 185 ? -12.967 -6.274 35.684 1.00 42.81 185 VAL A N 1
ATOM 1427 C CA . VAL A 1 185 ? -13.446 -6.559 34.315 1.00 42.81 185 VAL A CA 1
ATOM 1428 C C . VAL A 1 185 ? -14.778 -7.310 34.326 1.00 42.81 185 VAL A C 1
ATOM 1430 O O . VAL A 1 185 ? -15.660 -6.974 33.542 1.00 42.81 185 VAL A O 1
ATOM 1433 N N . ARG A 1 186 ? -15.003 -8.243 35.259 1.00 42.00 186 ARG A N 1
ATOM 1434 C CA . ARG A 1 186 ? -16.286 -8.957 35.370 1.00 42.00 186 ARG A CA 1
ATOM 1435 C C . ARG A 1 186 ? -17.403 -8.083 35.912 1.00 42.00 186 ARG A C 1
ATOM 1437 O O . ARG A 1 186 ? -18.557 -8.338 35.604 1.00 42.00 186 ARG A O 1
ATOM 1444 N N . GLN A 1 187 ? -17.079 -7.065 36.701 1.00 48.94 187 GLN A N 1
ATOM 1445 C CA . GLN A 1 187 ? -18.034 -6.095 37.236 1.00 48.94 187 GLN A CA 1
ATOM 1446 C C . GLN A 1 187 ? -18.355 -5.010 36.199 1.00 48.94 187 GLN A C 1
ATOM 1448 O O . GLN A 1 187 ? -19.499 -4.595 36.075 1.00 48.94 187 GLN A O 1
ATOM 1453 N N . ARG A 1 188 ? -17.374 -4.627 35.372 1.00 51.75 188 ARG A N 1
ATOM 1454 C CA . ARG A 1 188 ? -17.565 -3.799 34.172 1.00 51.75 188 ARG A CA 1
ATOM 1455 C C . ARG A 1 188 ? -18.426 -4.530 33.153 1.00 51.75 188 ARG A C 1
ATOM 1457 O O . ARG A 1 188 ? -19.359 -3.940 32.623 1.00 51.75 188 ARG A O 1
ATOM 1464 N N . ILE A 1 189 ? -18.163 -5.811 32.922 1.00 44.97 189 ILE A N 1
ATOM 1465 C CA . ILE A 1 189 ? -19.033 -6.640 32.098 1.00 44.97 189 ILE A CA 1
ATOM 1466 C C . ILE A 1 189 ? -20.403 -6.740 32.789 1.00 44.97 189 ILE A C 1
ATOM 1468 O O . ILE A 1 189 ? -21.376 -6.244 32.267 1.00 44.97 189 ILE A O 1
ATOM 1472 N N . SER A 1 190 ? -20.523 -7.187 34.034 1.00 43.53 190 SER A N 1
ATOM 1473 C CA . SER A 1 190 ? -21.823 -7.269 34.725 1.00 43.53 190 SER A CA 1
ATOM 1474 C C . SER A 1 190 ? -22.639 -5.963 34.758 1.00 43.53 190 SER A C 1
ATOM 1476 O O . SER A 1 190 ? -23.856 -6.026 34.669 1.00 43.53 190 SER A O 1
ATOM 1478 N N . ASP A 1 191 ? -22.037 -4.780 34.872 1.00 48.25 191 ASP A N 1
ATOM 1479 C CA . ASP A 1 191 ? -22.787 -3.516 34.957 1.00 48.25 191 ASP A CA 1
ATOM 1480 C C . ASP A 1 191 ? -23.153 -2.939 33.585 1.00 48.25 191 ASP A C 1
ATOM 1482 O O . ASP A 1 191 ? -24.223 -2.354 33.441 1.00 48.25 191 ASP A O 1
ATOM 1486 N N . ASN A 1 192 ? -22.308 -3.119 32.564 1.00 45.19 192 ASN A N 1
ATOM 1487 C CA . ASN A 1 192 ? -22.647 -2.702 31.195 1.00 45.19 192 ASN A CA 1
ATOM 1488 C C . ASN A 1 192 ? -23.431 -3.787 30.437 1.00 45.19 192 ASN A C 1
ATOM 1490 O O . ASN A 1 192 ? -24.076 -3.489 29.438 1.00 45.19 192 ASN A O 1
ATOM 1494 N N . TYR A 1 193 ? -23.395 -5.027 30.939 1.00 44.31 193 TYR A N 1
ATOM 1495 C CA . TYR A 1 193 ? -23.904 -6.252 30.322 1.00 44.31 193 TYR A CA 1
ATOM 1496 C C . TYR A 1 193 ? -24.931 -6.989 31.202 1.00 44.31 193 TYR A C 1
ATOM 1498 O O . TYR A 1 193 ? -25.379 -8.067 30.830 1.00 44.31 193 TYR A O 1
ATOM 1506 N N . SER A 1 194 ? -25.389 -6.417 32.323 1.00 40.22 194 SER A N 1
ATOM 1507 C CA . SER A 1 194 ? -26.547 -6.944 33.085 1.00 40.22 194 SER A CA 1
ATOM 1508 C C . SER A 1 194 ? -27.850 -6.883 32.285 1.00 40.22 194 SER A C 1
ATOM 1510 O O . SER A 1 194 ? -28.784 -7.619 32.593 1.00 40.22 194 SER A O 1
ATOM 1512 N N . ASN A 1 195 ? -27.872 -6.066 31.228 1.00 42.22 195 ASN A N 1
ATOM 1513 C CA . ASN A 1 195 ? -28.909 -6.038 30.200 1.00 42.22 195 ASN A CA 1
ATOM 1514 C C . ASN A 1 195 ? -28.456 -6.689 28.875 1.00 42.22 195 ASN A C 1
ATOM 1516 O O . ASN A 1 195 ? -29.214 -6.678 27.916 1.00 42.22 195 ASN A O 1
ATOM 1520 N N . LEU A 1 196 ? -27.234 -7.242 28.790 1.00 43.22 196 LEU A N 1
ATOM 1521 C CA . LEU A 1 196 ? -26.736 -7.928 27.595 1.00 43.22 196 LEU A CA 1
ATOM 1522 C C . LEU A 1 196 ? -27.071 -9.417 27.674 1.00 43.22 196 LEU A C 1
ATOM 1524 O O . LEU A 1 196 ? -26.441 -10.169 28.413 1.00 43.22 196 LEU A O 1
ATOM 1528 N N . GLY A 1 197 ? -28.097 -9.843 26.930 1.00 43.28 197 GLY A N 1
ATOM 1529 C CA . GLY A 1 197 ? -28.529 -11.244 26.892 1.00 43.28 197 GLY A CA 1
ATOM 1530 C C . GLY A 1 197 ? -27.383 -12.214 26.559 1.00 43.28 197 GLY A C 1
ATOM 1531 O O . GLY A 1 197 ? -26.426 -11.846 25.881 1.00 43.28 197 GLY A O 1
ATOM 1532 N N . SER A 1 198 ? -27.507 -13.478 26.983 1.00 47.19 198 SER A N 1
ATOM 1533 C CA . SER A 1 198 ? -26.495 -14.560 26.917 1.00 47.19 198 SER A CA 1
ATOM 1534 C C . SER A 1 198 ? -25.812 -14.827 25.562 1.00 47.19 198 SER A C 1
ATOM 1536 O O . SER A 1 198 ? -24.924 -15.669 25.493 1.00 47.19 198 SER A O 1
ATOM 1538 N N . ASN A 1 199 ? -26.216 -14.144 24.489 1.00 47.22 199 ASN A N 1
ATOM 1539 C CA . ASN A 1 199 ? -25.821 -14.402 23.105 1.00 47.22 199 ASN A CA 1
ATOM 1540 C C . ASN A 1 199 ? -25.048 -13.214 22.496 1.00 47.22 199 ASN A C 1
ATOM 1542 O O . ASN A 1 199 ? -25.070 -13.015 21.283 1.00 47.22 199 ASN A O 1
ATOM 1546 N N . PHE A 1 200 ? -24.427 -12.367 23.326 1.00 45.00 200 PHE A N 1
ATOM 1547 C CA . PHE A 1 200 ? -23.695 -11.186 22.861 1.00 45.00 200 PHE A CA 1
ATOM 1548 C C . PHE A 1 200 ? -22.519 -11.539 21.946 1.00 45.00 200 PHE A C 1
ATOM 1550 O O . PHE A 1 200 ? -22.389 -10.918 20.898 1.00 45.00 200 PHE A O 1
ATOM 1557 N N . SER A 1 201 ? -21.717 -12.550 22.292 1.00 43.22 201 SER A N 1
ATOM 1558 C CA . SER A 1 201 ? -20.573 -12.975 21.472 1.00 43.22 201 SER A CA 1
ATOM 1559 C C . SER A 1 201 ? -21.009 -13.437 20.080 1.00 43.22 201 SER A C 1
ATOM 1561 O O . SER A 1 201 ? -20.522 -12.904 19.091 1.00 43.22 201 SER A O 1
ATOM 1563 N N . ASP A 1 202 ? -22.027 -14.302 19.991 1.00 51.50 202 ASP A N 1
ATOM 1564 C CA . ASP A 1 202 ? -22.582 -14.759 18.706 1.00 51.50 202 ASP A CA 1
ATOM 1565 C C . ASP A 1 202 ? -23.118 -13.594 17.851 1.00 51.50 202 ASP A C 1
ATOM 1567 O O . ASP A 1 202 ? -23.064 -13.620 16.622 1.00 51.50 202 ASP A O 1
ATOM 1571 N N . ARG A 1 203 ? -23.643 -12.544 18.495 1.00 52.59 203 ARG A N 1
ATOM 1572 C CA . ARG A 1 203 ? -24.184 -11.354 17.821 1.00 52.59 203 ARG A CA 1
ATOM 1573 C C . ARG A 1 203 ? -23.113 -10.334 17.454 1.00 52.59 203 ARG A C 1
ATOM 1575 O O . ARG A 1 203 ? -23.276 -9.663 16.440 1.00 52.59 203 ARG A O 1
ATOM 1582 N N . ALA A 1 204 ? -22.045 -10.212 18.238 1.00 47.47 204 ALA A N 1
ATOM 1583 C CA . ALA A 1 204 ? -20.861 -9.438 17.886 1.00 47.47 204 ALA A CA 1
ATOM 1584 C C . ALA A 1 204 ? -20.167 -10.074 16.673 1.00 47.47 204 ALA A C 1
ATOM 1586 O O . ALA A 1 204 ? -19.843 -9.360 15.727 1.00 47.47 204 ALA A O 1
ATOM 1587 N N . ASP A 1 205 ? -20.079 -11.406 16.640 1.00 48.62 205 ASP A N 1
ATOM 1588 C CA . ASP A 1 205 ? -19.600 -12.175 15.489 1.00 48.62 205 ASP A CA 1
ATOM 1589 C C . ASP A 1 205 ? -20.525 -12.018 14.269 1.00 48.62 205 ASP A C 1
ATOM 1591 O O . ASP A 1 205 ? -20.065 -11.791 13.148 1.00 48.62 205 ASP A O 1
ATOM 1595 N N . GLU A 1 206 ? -21.849 -12.056 14.457 1.00 52.56 206 GLU A N 1
ATOM 1596 C CA . GLU A 1 206 ? -22.800 -11.806 13.367 1.00 52.56 206 GLU A CA 1
ATOM 1597 C C . GLU A 1 206 ? -22.764 -10.349 12.869 1.00 52.56 206 GLU A C 1
ATOM 1599 O O . GLU A 1 206 ? -22.893 -10.105 11.666 1.00 52.56 206 GLU A O 1
ATOM 1604 N N . ALA A 1 207 ? -22.557 -9.375 13.757 1.00 49.06 207 ALA A N 1
ATOM 1605 C CA . ALA A 1 207 ? -22.383 -7.970 13.402 1.00 49.06 207 ALA A CA 1
ATOM 1606 C C . ALA A 1 207 ? -21.044 -7.730 12.684 1.00 49.06 207 ALA A C 1
ATOM 1608 O O . ALA A 1 207 ? -21.004 -6.954 11.731 1.00 49.06 207 ALA A O 1
ATOM 1609 N N . ASN A 1 208 ? -19.980 -8.442 13.070 1.00 47.78 208 ASN A N 1
ATOM 1610 C CA . ASN A 1 208 ? -18.693 -8.475 12.371 1.00 47.78 208 ASN A CA 1
ATOM 1611 C C . ASN A 1 208 ? -18.866 -9.011 10.939 1.00 47.78 208 ASN A C 1
ATOM 1613 O O . ASN A 1 208 ? -18.423 -8.390 9.973 1.00 47.78 208 ASN A O 1
ATOM 1617 N N . ARG A 1 209 ? -19.623 -10.106 10.774 1.00 53.41 209 ARG A N 1
ATOM 1618 C CA . ARG A 1 209 ? -19.970 -10.652 9.453 1.00 53.41 209 ARG A CA 1
ATOM 1619 C C . ARG A 1 209 ? -20.765 -9.646 8.609 1.00 53.41 209 ARG A C 1
ATOM 1621 O O . ARG A 1 209 ? -20.373 -9.350 7.482 1.00 53.41 209 ARG A O 1
ATOM 1628 N N . LYS A 1 210 ? -21.826 -9.049 9.163 1.00 51.16 210 LYS A N 1
ATOM 1629 C CA . LYS A 1 210 ? -22.641 -8.017 8.481 1.00 51.16 210 LYS A CA 1
ATOM 1630 C C . LYS A 1 210 ? -21.870 -6.726 8.183 1.00 51.16 210 LYS A C 1
ATOM 1632 O O . LYS A 1 210 ? -22.219 -6.013 7.250 1.00 51.16 210 LYS A O 1
ATOM 1637 N N . MET A 1 211 ? -20.809 -6.422 8.932 1.00 48.09 211 MET A N 1
ATOM 1638 C CA . MET A 1 211 ? -19.953 -5.258 8.681 1.00 48.09 211 MET A CA 1
ATOM 1639 C C . MET A 1 211 ? -19.144 -5.361 7.385 1.00 48.09 211 MET A C 1
ATOM 1641 O O . MET A 1 211 ? -18.825 -4.329 6.791 1.00 48.09 211 MET A O 1
ATOM 1645 N N . PHE A 1 212 ? -18.790 -6.574 6.958 1.00 48.78 212 PHE A N 1
ATOM 1646 C CA . PHE A 1 212 ? -17.933 -6.795 5.790 1.00 48.78 212 PHE A CA 1
ATOM 1647 C C . PHE A 1 212 ? -18.642 -7.516 4.638 1.00 48.78 212 PHE A C 1
ATOM 1649 O O . PHE A 1 212 ? -18.179 -7.437 3.496 1.00 48.78 212 PHE A O 1
ATOM 1656 N N . GLU A 1 213 ? -19.783 -8.153 4.894 1.00 50.75 213 GLU A N 1
ATOM 1657 C CA . GLU A 1 213 ? -20.701 -8.634 3.866 1.00 50.75 213 GLU A CA 1
ATOM 1658 C C . GLU A 1 213 ? -21.653 -7.502 3.451 1.00 50.75 213 GLU A C 1
ATOM 1660 O O . GLU A 1 213 ? -22.423 -6.971 4.243 1.00 50.75 213 GLU A O 1
ATOM 1665 N N . HIS A 1 214 ? -21.581 -7.097 2.186 1.00 44.16 214 HIS A N 1
ATOM 1666 C CA . HIS A 1 214 ? -22.348 -5.985 1.631 1.00 44.16 214 HIS A CA 1
ATOM 1667 C C . HIS A 1 214 ? -23.872 -6.208 1.751 1.00 44.16 214 HIS A C 1
ATOM 1669 O O . HIS A 1 214 ? -24.461 -6.942 0.953 1.00 44.16 214 HIS A O 1
ATOM 1675 N N . ASN A 1 215 ? -24.546 -5.517 2.682 1.00 48.81 215 ASN A N 1
ATOM 1676 C CA . ASN A 1 215 ? -26.002 -5.370 2.640 1.00 48.81 215 ASN A CA 1
ATOM 1677 C C . ASN A 1 215 ? -26.370 -4.345 1.556 1.00 48.81 215 ASN A C 1
ATOM 1679 O O . ASN A 1 215 ? -26.290 -3.138 1.767 1.00 48.81 215 ASN A O 1
ATOM 1683 N N . ALA A 1 216 ? -26.805 -4.828 0.389 1.00 46.81 216 ALA A N 1
ATOM 1684 C CA . ALA A 1 216 ? -27.119 -3.991 -0.775 1.00 46.81 216 ALA A CA 1
ATOM 1685 C C . ALA A 1 216 ? -28.282 -2.998 -0.578 1.00 46.81 216 ALA A C 1
ATOM 1687 O O . ALA A 1 216 ? -28.594 -2.237 -1.493 1.00 46.81 216 ALA A O 1
ATOM 1688 N N . LYS A 1 217 ? -28.944 -3.012 0.585 1.00 44.44 217 LYS A N 1
ATOM 1689 C CA . LYS A 1 217 ? -30.050 -2.110 0.931 1.00 44.44 217 LYS A CA 1
ATOM 1690 C C . LYS A 1 217 ? -29.652 -0.977 1.882 1.00 44.44 217 LYS A C 1
ATOM 1692 O O . LYS A 1 217 ? -30.497 -0.127 2.151 1.00 44.44 217 LYS A O 1
ATOM 1697 N N . LEU A 1 218 ? -28.421 -0.960 2.398 1.00 42.62 218 LEU A N 1
ATOM 1698 C CA . LEU A 1 218 ? -27.956 0.019 3.382 1.00 42.62 218 LEU A CA 1
ATOM 1699 C C . LEU A 1 218 ? -26.684 0.718 2.896 1.00 42.62 218 LEU A C 1
ATOM 1701 O O . LEU A 1 218 ? -25.805 0.102 2.297 1.00 42.62 218 LEU A O 1
ATOM 1705 N N . ASP A 1 219 ? -26.584 2.019 3.161 1.00 38.56 219 ASP A N 1
ATOM 1706 C CA . ASP A 1 219 ? -25.368 2.784 2.912 1.00 38.56 219 ASP A CA 1
ATOM 1707 C C . ASP A 1 219 ? -24.315 2.533 4.013 1.00 38.56 219 ASP A C 1
ATOM 1709 O O . ASP A 1 219 ? -24.524 1.799 4.985 1.00 38.56 219 ASP A O 1
ATOM 1713 N N . ARG A 1 220 ? -23.135 3.147 3.865 1.00 39.25 220 ARG A N 1
ATOM 1714 C CA . ARG A 1 220 ? -22.016 3.011 4.817 1.00 39.25 220 ARG A CA 1
ATOM 1715 C C . ARG A 1 220 ? -22.409 3.410 6.251 1.00 39.25 220 ARG A C 1
ATOM 1717 O O . ARG A 1 220 ? -21.789 2.930 7.197 1.00 39.25 220 ARG A O 1
ATOM 1724 N N . TRP A 1 221 ? -23.429 4.260 6.400 1.00 34.62 221 TRP A N 1
ATOM 1725 C CA . TRP A 1 221 ? -23.995 4.697 7.674 1.00 34.62 221 TRP A CA 1
ATOM 1726 C C . TRP A 1 221 ? -25.006 3.683 8.231 1.00 34.62 221 TRP A C 1
ATOM 1728 O O . TRP A 1 221 ? -24.942 3.356 9.413 1.00 34.62 221 TRP A O 1
ATOM 1738 N N . GLY A 1 222 ? -25.852 3.090 7.389 1.00 35.62 222 GLY A N 1
ATOM 1739 C CA . GLY A 1 222 ? -26.780 2.018 7.748 1.00 35.62 222 GLY A CA 1
ATOM 1740 C C . GLY A 1 222 ? -26.080 0.758 8.263 1.00 35.62 222 GLY A C 1
ATOM 1741 O O . GLY A 1 222 ? -26.506 0.203 9.271 1.00 35.62 222 GLY A O 1
ATOM 1742 N N . ASN A 1 223 ? -24.944 0.371 7.672 1.00 45.97 223 ASN A N 1
ATOM 1743 C CA . ASN A 1 223 ? -24.144 -0.760 8.171 1.00 45.97 223 ASN A CA 1
ATOM 1744 C C . ASN A 1 223 ? -23.440 -0.441 9.508 1.00 45.97 223 ASN A C 1
ATOM 1746 O O . ASN A 1 223 ? -23.278 -1.315 10.358 1.00 45.97 223 ASN A O 1
ATOM 1750 N N . SER A 1 224 ? 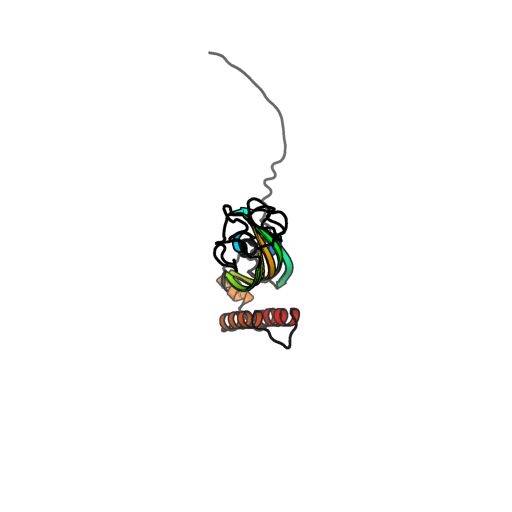-23.043 0.818 9.734 1.00 42.12 224 SER A N 1
ATOM 1751 C CA . SER A 1 224 ? -22.520 1.271 11.035 1.00 42.12 224 SER A CA 1
ATOM 1752 C C . SER A 1 224 ? -23.608 1.340 12.107 1.00 42.12 224 SER A C 1
ATOM 1754 O O . SER A 1 224 ? -23.352 0.999 13.259 1.00 42.12 224 SER A O 1
ATOM 1756 N N . MET A 1 225 ? -24.825 1.740 11.737 1.00 42.75 225 MET A N 1
ATOM 1757 C CA . MET A 1 225 ? -25.975 1.760 12.638 1.00 42.75 225 MET A CA 1
ATOM 1758 C C . MET A 1 225 ? -26.482 0.349 12.940 1.00 42.75 225 MET A C 1
ATOM 1760 O O . MET A 1 225 ? -26.882 0.116 14.069 1.00 42.75 225 MET A O 1
ATOM 1764 N N . GLU A 1 226 ? -26.414 -0.619 12.018 1.00 47.69 226 GLU A N 1
ATOM 1765 C CA . GLU A 1 226 ? -26.694 -2.035 12.325 1.00 47.69 226 GLU A CA 1
ATOM 1766 C C . GLU A 1 226 ? -25.671 -2.636 13.295 1.00 47.69 226 GLU A C 1
ATOM 1768 O O . GLU A 1 226 ? -26.051 -3.409 14.166 1.00 47.69 226 GLU A O 1
ATOM 1773 N N . PHE A 1 22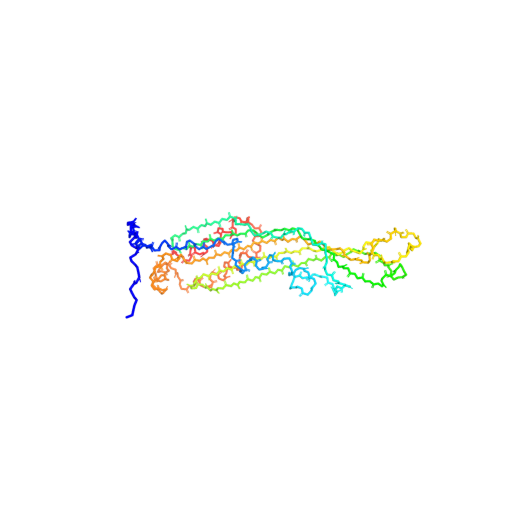7 ? -24.397 -2.250 13.204 1.00 48.72 227 PHE A N 1
ATOM 1774 C CA . PHE A 1 227 ? -23.372 -2.642 14.172 1.00 48.72 227 PHE A CA 1
ATOM 1775 C C . PHE A 1 227 ? -23.616 -2.020 15.554 1.00 48.72 227 PHE A C 1
ATOM 1777 O O . PHE A 1 227 ? -23.674 -2.737 16.550 1.00 48.72 227 PHE A O 1
ATOM 1784 N N . ILE A 1 228 ? -23.832 -0.701 15.618 1.00 44.00 228 ILE A N 1
ATOM 1785 C CA . ILE A 1 228 ? -24.134 0.008 16.871 1.00 44.00 228 ILE A CA 1
ATOM 1786 C C . ILE A 1 228 ? -25.445 -0.505 17.472 1.00 44.00 228 ILE A C 1
ATOM 1788 O O . ILE A 1 228 ? -25.498 -0.746 18.671 1.00 44.00 228 ILE A O 1
ATOM 1792 N N . ASN A 1 229 ? -26.477 -0.742 16.659 1.00 42.66 229 ASN A N 1
ATOM 1793 C CA . ASN A 1 229 ? -27.740 -1.325 17.106 1.00 42.66 229 ASN A CA 1
ATOM 1794 C C . ASN A 1 229 ? -27.603 -2.808 17.453 1.00 42.66 229 ASN A C 1
ATOM 1796 O O . ASN A 1 229 ? -28.303 -3.259 18.339 1.00 42.66 229 ASN A O 1
ATOM 1800 N N . GLY A 1 230 ? -26.725 -3.582 16.817 1.00 47.00 230 GLY A N 1
ATOM 1801 C CA . GLY A 1 230 ? -26.452 -4.972 17.195 1.00 47.00 230 GLY A CA 1
ATOM 1802 C C . GLY A 1 230 ? -25.769 -5.062 18.559 1.00 47.00 230 GLY A C 1
ATOM 1803 O O . GLY A 1 230 ? -26.151 -5.881 19.393 1.00 47.00 230 GLY A O 1
ATOM 1804 N N . VAL A 1 231 ? -24.830 -4.150 18.818 1.00 46.28 231 VAL A N 1
ATOM 1805 C CA . VAL A 1 231 ? -24.175 -3.981 20.121 1.00 46.28 231 VAL A CA 1
ATOM 1806 C C . VAL A 1 231 ? -25.156 -3.418 21.165 1.00 46.28 231 VAL A C 1
ATOM 1808 O O . VAL A 1 231 ? -25.208 -3.920 22.283 1.00 46.28 231 VAL A O 1
ATOM 1811 N N . ALA A 1 232 ? -25.992 -2.437 20.805 1.00 39.19 232 ALA A N 1
ATOM 1812 C CA . ALA A 1 232 ? -26.940 -1.777 21.710 1.00 39.19 232 ALA A CA 1
ATOM 1813 C C . ALA A 1 232 ? -28.236 -2.570 21.973 1.00 39.19 232 ALA A C 1
ATOM 1815 O O . ALA A 1 232 ? -28.743 -2.527 23.084 1.00 39.19 232 ALA A O 1
ATOM 1816 N N . ALA A 1 233 ? -28.766 -3.315 20.999 1.00 36.56 233 ALA A N 1
ATOM 1817 C CA . ALA A 1 233 ? -29.903 -4.236 21.160 1.00 36.56 233 ALA A CA 1
ATOM 1818 C C . ALA A 1 233 ? -29.476 -5.586 21.736 1.00 36.56 233 ALA A C 1
ATOM 1820 O O . ALA A 1 233 ? -30.308 -6.385 22.154 1.00 36.56 233 ALA A O 1
ATOM 1821 N N . GLY A 1 234 ? -28.171 -5.855 21.761 1.00 35.38 234 GLY A N 1
ATOM 1822 C CA . GLY A 1 234 ? -27.635 -6.765 22.746 1.00 35.38 234 GLY A CA 1
ATOM 1823 C C . GLY A 1 234 ? -27.968 -6.267 24.149 1.00 35.38 234 GLY A C 1
ATOM 1824 O O . GLY A 1 234 ? -28.336 -7.105 24.952 1.00 35.38 234 GLY A O 1
ATOM 1825 N N . ALA A 1 235 ? -27.817 -4.956 24.409 1.00 33.25 235 ALA A N 1
ATOM 1826 C CA . ALA A 1 235 ? -27.752 -4.316 25.728 1.00 33.25 235 ALA A CA 1
ATOM 1827 C C . ALA A 1 235 ? -29.060 -3.789 26.310 1.00 33.25 235 ALA A C 1
ATOM 1829 O O . ALA A 1 235 ? -29.042 -3.046 27.297 1.00 33.25 235 ALA A O 1
ATOM 1830 N N . LEU A 1 236 ? -30.172 -4.193 25.706 1.00 29.53 236 LEU A N 1
ATOM 1831 C CA . LEU A 1 236 ? -31.542 -4.002 26.168 1.00 29.53 236 LEU A CA 1
ATOM 1832 C C . LEU A 1 236 ? -32.198 -5.376 26.307 1.00 29.53 236 LEU A C 1
ATOM 1834 O O . LEU A 1 236 ? -32.999 -5.528 27.254 1.00 29.53 236 LEU A O 1
#

Secondary structure (DSSP, 8-state):
-------------------------PPPPGGG-HHHHHHT-GGGTSTTSTT--SSS-SSEEEEEEEEEEEEEEEEEEETTEEEEEEEEEEEEEEEEE-SS-BTTT---EEEEEEEEEEEEEEETTTEEEEEEEEEEEEEEE-TT--BSS--TTSPPP--SEEEEEEEEEEEEEEEEE-TT--S-HHHHHHHHHTTS-TTHHHHHHHHHHHHHS--TTS-HHHHHHHHHHHHHHH--

Sequence (236 aa):
MKPLRRLTNLLAACAVAAAAFGQPALAADLAQDPFITDNAQRQHYEPGGKYHLFGDPRGSVSDRTGQINVIQDYTHQMGNLLIQQANINGTIGYHTRFSGHGHEEHAPFDNHAADSASKEQGNVDEGFTVYRLNWEGHEHHPADGYDGPKGGNYPKPTGARDEYTYNVNGVARSIKLNPTDTRDVRQRISDNYSNLGSNFSDRADEANRKMFEHNAKLDRWGNSMEFINGVAAGAL

=== Feature glossary ===
Key to the feature types in this record:

Secondary structure (8-state, DSSP). Secondary structure is the local, repeating backbone conformation. DSSP classifies it into eight states by reading the hydrogen-bond network: three helix types (H, G, I), two β types (E, B), two non-regular types (T, S), and unstructured coil (-).

Backbone torsions (φ/ψ). Backbone dihedral angles. Every residue except chain termini has a φ (preceding-C → N → Cα → C) and a ψ (N → Cα → C → next-N). They are reported in degrees following the IUPAC sign convention. Secondary structure is essentially a statement about which (φ, ψ) basin each residue occupies.

Predicted aligned error. Predicted Aligned Error (PAE) is an AlphaFold confidence matrix: entry (i, j) is the expected error in the position of residue j, in ångströms, when the prediction is superimposed on the true structure at residue i. Low PAE within a block of residues means that block is internally rigid and well-predicted; high PAE between two blocks means their relative placement is uncertain even if each block individually is confident.

B-factor. B-factor (Debye–Waller factor) reflects atomic displacement in the crystal lattice. It is an experimental observable (units Å²), not a prediction; low values mean the atom is pinned down, high values mean it moves or is heterogeneous across the crystal.

Secondary structure (3-state, P-SEA). Three-state secondary structure (P-SEA) collapses the eight DSSP classes into helix (a), strand (b), and coil (c). P-SEA assigns these from Cα geometry alone — distances and angles — without requiring backbone oxygens, so it works on any Cα trace.

Sequence. Primary structure: the covalent order of the twenty standard amino acids along the backbone. Two proteins with the same sequence will (almost always) fold to the same structure; two with 30% identity often share a fold but not the details.

pLDDT. pLDDT is the predicted lDDT-Cα score: AlphaFold's confidence that the local environment of each residue (all inter-atomic distances within 15 Å) is correctly placed. It is a per-residue number between 0 and 100, with higher meaning more reliable.

InterPro / GO / CATH / organism. Functional annotations link the protein to curated databases. InterPro entries identify conserved domains and families by matching the sequence against member-database signatures (Pfam, PROSITE, CDD, …). Gene Ontology (GO) terms describe molecular function, biological process, and cellular component in a controlled vocabulary. CATH places the structure in a hierarchical fold classification (Class/Architecture/Topology/Homologous-superfamily). The organism is the source species.

Contact-map, Ramachandran, and PAE plots. Three diagnostic plots accompany the record. The Cα contact map visualizes the tertiary structure as a 2D adjacency matrix (8 Å cutoff, sequence-local contacts suppressed). The Ramachandran plot shows the distribution of backbone (φ, ψ) torsions, with points in the α and β basins reflecting secondary structure content. The PAE plot shows AlphaFold's inter-residue confidence as a color matrix.

mmCIF coordinates. The mmCIF table is the protein's shape written out atom by atom. For each backbone N, Cα, C, and carbonyl O, it records an (x, y, z) coordinate triple in Å plus the residue type, chain letter, and residue number.

Radius of gyration, Cα contacts, bounding box. Three whole-structure scalars: the radius of gyration (RMS distance of Cα from centroid, in Å), the count of Cα–Cα contacts (pairs closer than 8 Å and separated by more than four residues in sequence — i.e. tertiary, not local, contacts), and the bounding-box dimensions. Together they distinguish compact globular folds from extended fibres or disordered chains.

Foldseek 3Di. The Foldseek 3Di string encodes local tertiary geometry as a 20-letter alphabet — one character per residue — derived from the relative positions of nearby Cα atoms. Unlike the amino-acid sequence, 3Di is a direct function of the 3D structure, so two proteins with the same fold have similar 3Di strings even at low sequence identity.

Rendered structure images. Six rendered views show the 3D structure from the faces of a cube — i.e. along ±x, ±y, ±z. Rendering representation is drawn randomly per protein from cartoon (secondary-structure ribbons), sticks (backbone bonds), or molecular surface; coloring is either N→C rainbow (blue at the N-terminus through red at the C-terminus) or one color per chain.

Nearest PDB structures. The Foldseek neighbor list gives the closest experimentally determined structures in the PDB, ranked by structural alignment. TM-score near 1 means near-identical fold; near 0.3 means only rough topology match. This is how one finds what a novel AlphaFold prediction most resembles in the solved-structure universe.

Solvent-accessible surface area. SASA measures how much of the protein is reachable by solvent. It is computed by rolling a water-sized probe over the atomic surface and summing the exposed area (Å²). Per-residue SASA distinguishes core (buried, low SASA) from surface (exposed, high SASA) residues; total SASA is a whole-molecule size measure.